Protein AF-A0A0C9RDK5-F1 (afdb_monomer_lite)

Sequence (241 aa):
MISIVKKKELNQGHKVSKNAASHIDHSNSDTFEIEDLKKLIQKTNEDLAEADRKRKEEFKEYEMQKKFEEEQKMKVLNEEGKKKYADELQKMKEKHKKHQPLHEPGSKQQLEEVWEKQDHMEDQDFNPKTFFYMHDLDQNGYWDQNEVKTLFMKELSKIHNGNPEDDPREREEEMERMREHVFSSADTNHDGIIDYDEFIAQTKREEFEKDPGWKTLDEQEIYSEQEYQAFEKQREQEIQK

Foldseek 3Di:
DDDDDDPPDPPPPPPPPPVVCPLQPPVCPPDCDPSSVVSVLVVVLVVVVVVLVVLLVVVLLVVLVVVLVVVVVCVPDDPVRNVVVVVVVVVLLVLLVPFDFFWQQLAPVLLVCCCCPVVVNVVDDDDLLVSQCVLPPVNPQKAALVSSLVSCPVRLCRRPVPPPSDDVSQSVNQSVVSSVSCCVQQVPVSSRIHGPVSSVVSCPDPVNNDTPTDDGPSNDDSDDPVVSVVSSVVVVVVVVD

Radius of gyration: 23.96 Å; chains: 1; bounding box: 60×73×67 Å

pLDDT: mean 86.24, std 16.37, range [30.72, 98.12]

Secondary structure (DSSP, 8-state):
-----------------TTTTTTS-TT-TT---HHHHHHHHHHHHHHHHHHHHHHHHHHHHHHHHHHHHHHHHHHHS-HHHHHHHHHHHHHHHHHHT-SPPPPPTT-HHHHHHIIIIIS--TTS---HHHHHHHH-SS-SSEE-HHHHHHHTHHHHHTT----TTS-HHHHHHHHHHHHHHHHHHH-SS-SSSEEHHHHHHHTTSHHHH----PPPGGGS--S-HHHHHHHHHHHHHHHT-

InterPro domains:
  IPR002048 EF-hand domain [PF13499] (130-201)
  IPR002048 EF-hand domain [PS50222] (174-209)
  IPR011992 EF-hand domain pair [SSF47473] (111-202)
  IPR018247 EF-Hand 1, calcium-binding site [PS00018] (187-199)
  IPR040250 Nucleobindin [PTHR19237] (8-239)
  IPR057576 NUCB1-like, N-terminal domain [PF25434] (4-44)

Organism: NCBI:txid64838

Structure (mmCIF, N/CA/C/O backbone):
data_AF-A0A0C9RDK5-F1
#
_entry.id   AF-A0A0C9RDK5-F1
#
loop_
_atom_site.group_PDB
_atom_site.id
_atom_site.type_symbol
_atom_site.label_atom_id
_atom_site.label_alt_id
_atom_site.label_comp_id
_atom_site.label_asym_id
_atom_site.label_entity_id
_atom_site.label_seq_id
_atom_site.pdbx_PDB_ins_code
_atom_site.Cartn_x
_atom_site.Cartn_y
_atom_site.Cartn_z
_atom_site.occupancy
_atom_site.B_iso_or_equiv
_atom_site.auth_seq_id
_atom_site.auth_comp_id
_atom_site.auth_asym_id
_atom_site.auth_atom_id
_atom_site.pdbx_PDB_model_num
ATOM 1 N N . MET A 1 1 ? 11.336 -58.110 13.533 1.00 33.47 1 MET A N 1
ATOM 2 C CA . MET A 1 1 ? 10.689 -58.590 12.296 1.00 33.47 1 MET A CA 1
ATOM 3 C C . MET A 1 1 ? 9.484 -57.704 12.011 1.00 33.47 1 MET A C 1
ATOM 5 O O . MET A 1 1 ? 8.577 -57.717 12.824 1.00 33.47 1 MET A O 1
ATOM 9 N N . ILE A 1 2 ? 9.544 -56.972 10.886 1.00 32.72 2 ILE A N 1
ATOM 10 C CA . ILE A 1 2 ? 8.431 -56.617 9.972 1.00 32.72 2 ILE A CA 1
ATOM 11 C C . ILE A 1 2 ? 7.377 -55.650 10.565 1.00 32.72 2 ILE A C 1
ATOM 13 O O . ILE A 1 2 ? 6.603 -56.021 11.434 1.00 32.72 2 ILE A O 1
ATOM 17 N N . SER A 1 3 ? 7.452 -54.346 10.252 1.00 33.50 3 SER A N 1
ATOM 18 C CA . SER A 1 3 ? 6.700 -53.646 9.174 1.00 33.50 3 SER A CA 1
ATOM 19 C C . SER A 1 3 ? 5.177 -53.793 9.337 1.00 33.50 3 SER A C 1
ATOM 21 O O . SER A 1 3 ? 4.663 -54.898 9.394 1.00 33.50 3 SER A O 1
ATOM 23 N N . ILE A 1 4 ? 4.388 -52.719 9.426 1.00 34.12 4 ILE A N 1
ATOM 24 C CA . ILE A 1 4 ? 3.875 -51.973 8.266 1.00 34.12 4 ILE A CA 1
ATOM 25 C C . ILE A 1 4 ? 3.389 -50.594 8.748 1.00 34.12 4 ILE A C 1
ATOM 27 O O . ILE A 1 4 ? 2.407 -50.481 9.479 1.00 34.12 4 ILE A O 1
ATOM 31 N N . VAL A 1 5 ? 4.057 -49.538 8.284 1.00 36.56 5 VAL A N 1
ATOM 32 C CA . VAL A 1 5 ? 3.503 -48.182 8.227 1.00 36.56 5 VAL A CA 1
ATOM 33 C C . VAL A 1 5 ? 2.622 -48.135 6.980 1.00 36.56 5 VAL A C 1
ATOM 35 O O . VAL A 1 5 ? 3.123 -48.217 5.858 1.00 36.56 5 VAL A O 1
ATOM 38 N N . LYS A 1 6 ? 1.301 -48.046 7.157 1.00 40.12 6 LYS A N 1
ATOM 39 C CA . LYS A 1 6 ? 0.380 -47.748 6.054 1.00 40.12 6 LYS A CA 1
ATOM 40 C C . LYS A 1 6 ? 0.539 -46.271 5.693 1.00 40.12 6 LYS A C 1
ATOM 42 O O . LYS A 1 6 ? 0.040 -45.401 6.401 1.00 40.12 6 LYS A O 1
ATOM 47 N N . LYS A 1 7 ? 1.229 -46.016 4.578 1.00 36.28 7 LYS A N 1
ATOM 48 C CA . LYS A 1 7 ? 1.125 -44.774 3.805 1.00 36.28 7 LYS A CA 1
ATOM 49 C C . LYS A 1 7 ? -0.359 -44.505 3.546 1.00 36.28 7 LYS A C 1
ATOM 51 O O . LYS A 1 7 ? -1.015 -45.287 2.863 1.00 36.28 7 LYS A O 1
ATOM 56 N N . LYS A 1 8 ? -0.893 -43.434 4.128 1.00 35.31 8 LYS A N 1
ATOM 57 C CA . LYS A 1 8 ? -2.173 -42.864 3.718 1.00 35.31 8 LYS A CA 1
ATOM 58 C C . LYS A 1 8 ? -1.819 -41.828 2.660 1.00 35.31 8 LYS A C 1
ATOM 60 O O . LYS A 1 8 ? -1.334 -40.750 2.983 1.00 35.31 8 LYS A O 1
ATOM 65 N N . GLU A 1 9 ? -1.913 -42.253 1.407 1.00 35.75 9 GLU A N 1
ATOM 66 C CA . GLU A 1 9 ? -1.666 -41.416 0.243 1.00 35.75 9 GLU A CA 1
ATOM 67 C C . GLU A 1 9 ? -2.575 -40.186 0.282 1.00 35.75 9 GLU A C 1
ATOM 69 O O . GLU A 1 9 ? -3.780 -40.280 0.535 1.00 35.75 9 GLU A O 1
ATOM 74 N N . LEU A 1 10 ? -1.948 -39.033 0.050 1.00 35.50 10 LEU A N 1
ATOM 75 C CA . LEU A 1 10 ? -2.582 -37.796 -0.367 1.00 35.50 10 LEU A CA 1
ATOM 76 C C . LEU A 1 10 ? -3.385 -38.081 -1.635 1.00 35.50 10 LEU A C 1
ATOM 78 O O . LEU A 1 10 ? -2.838 -38.152 -2.728 1.00 35.50 10 LEU A O 1
ATOM 82 N N . ASN A 1 11 ? -4.686 -38.264 -1.471 1.00 34.38 11 ASN A N 1
ATOM 83 C CA . ASN A 1 11 ? -5.632 -38.246 -2.574 1.00 34.38 11 ASN A CA 1
ATOM 84 C C . ASN A 1 11 ? -6.787 -37.317 -2.189 1.00 34.38 11 ASN A C 1
ATOM 86 O O . ASN A 1 11 ? -7.943 -37.715 -2.065 1.00 34.38 11 ASN A O 1
ATOM 90 N N . GLN A 1 12 ? -6.442 -36.057 -1.917 1.00 37.19 12 GLN A N 1
ATOM 91 C CA . GLN A 1 12 ? -7.383 -34.967 -2.115 1.00 37.19 12 GLN A CA 1
ATOM 92 C C . GLN A 1 12 ? -7.291 -34.623 -3.595 1.00 37.19 12 GLN A C 1
ATOM 94 O O . GLN A 1 12 ? -6.396 -33.901 -4.024 1.00 37.19 12 GLN A O 1
ATOM 99 N N . GLY A 1 13 ? -8.178 -35.223 -4.390 1.00 30.72 13 GLY A N 1
ATOM 100 C CA . GLY A 1 13 ? -8.391 -34.772 -5.753 1.00 30.72 13 GLY A CA 1
ATOM 101 C C . GLY A 1 13 ? -8.697 -33.283 -5.700 1.00 30.72 13 GLY A C 1
ATOM 102 O O . GLY A 1 13 ? -9.685 -32.881 -5.081 1.00 30.72 13 GLY A O 1
ATOM 103 N N . HIS A 1 14 ? -7.826 -32.479 -6.307 1.00 40.62 14 HIS A N 1
ATOM 104 C CA . HIS A 1 14 ? -8.118 -31.094 -6.619 1.00 40.62 14 HIS A CA 1
ATOM 105 C C . HIS A 1 14 ? -9.456 -31.092 -7.356 1.00 40.62 14 HIS A C 1
ATOM 107 O O . HIS A 1 14 ? -9.553 -31.535 -8.501 1.00 40.62 14 HIS A O 1
ATOM 113 N N . LYS A 1 15 ? -10.521 -30.643 -6.685 1.00 36.62 15 LYS A N 1
ATOM 114 C CA . LYS A 1 15 ? -11.704 -30.174 -7.393 1.00 36.62 15 LYS A CA 1
ATOM 115 C C . LYS A 1 15 ? -11.223 -28.960 -8.167 1.00 36.62 15 LYS A C 1
ATOM 117 O O . LYS A 1 15 ? -11.177 -27.866 -7.617 1.00 36.62 15 LYS A O 1
ATOM 122 N N . VAL A 1 16 ? -10.821 -29.186 -9.414 1.00 40.53 16 VAL A N 1
ATOM 123 C CA . VAL A 1 16 ? -10.682 -28.132 -10.410 1.00 40.53 16 VAL A CA 1
ATOM 124 C C . VAL A 1 16 ? -12.002 -27.373 -10.350 1.00 40.53 16 VAL A C 1
ATOM 126 O O . VAL A 1 16 ? -13.067 -27.935 -10.627 1.00 40.53 16 VAL A O 1
ATOM 129 N N . SER A 1 17 ? -11.948 -26.151 -9.818 1.00 41.66 17 SER A N 1
ATOM 130 C CA . SER A 1 17 ? -13.101 -25.262 -9.772 1.00 41.66 17 SER A CA 1
ATOM 131 C C . SER A 1 17 ? -13.687 -25.220 -11.178 1.00 41.66 17 SER A C 1
ATOM 133 O O . SER A 1 17 ? -12.938 -25.123 -12.147 1.00 41.66 17 SER A O 1
ATOM 135 N N . LYS A 1 18 ? -15.014 -25.298 -11.322 1.00 45.09 18 LYS A N 1
ATOM 136 C CA . LYS A 1 18 ? -15.670 -25.219 -12.640 1.00 45.09 18 LYS A CA 1
ATOM 137 C C . LYS A 1 18 ? -15.330 -23.921 -13.401 1.00 45.09 18 LYS A C 1
ATOM 139 O O . LYS A 1 18 ? -15.589 -23.856 -14.594 1.00 45.09 18 LYS A O 1
ATOM 144 N N . ASN A 1 19 ? -14.715 -22.941 -12.731 1.00 52.78 19 ASN A N 1
ATOM 145 C CA . ASN A 1 19 ? -14.205 -21.698 -13.310 1.00 52.78 19 ASN A CA 1
ATOM 146 C C . ASN A 1 19 ? -12.779 -21.789 -13.877 1.00 52.78 19 ASN A C 1
ATOM 148 O O . ASN A 1 19 ? -12.389 -20.920 -14.642 1.00 52.78 19 ASN A O 1
ATOM 152 N N . ALA A 1 20 ? -11.998 -22.825 -13.562 1.00 50.03 20 ALA A N 1
ATOM 153 C CA . ALA A 1 20 ? -10.619 -22.942 -14.046 1.00 50.03 20 ALA A CA 1
ATOM 154 C C . ALA A 1 20 ? -10.520 -23.240 -15.555 1.00 50.03 20 ALA A C 1
ATOM 156 O O . ALA A 1 20 ? -9.429 -23.257 -16.098 1.00 50.03 20 ALA A O 1
ATOM 157 N N . ALA A 1 21 ? -11.641 -23.495 -16.233 1.00 57.34 21 ALA A N 1
ATOM 158 C CA . ALA A 1 21 ? -11.681 -23.831 -17.654 1.00 57.34 21 ALA A CA 1
ATOM 159 C C . ALA A 1 21 ? -12.148 -22.666 -18.548 1.00 57.34 21 ALA A C 1
ATOM 161 O O . ALA A 1 21 ? -12.148 -22.810 -19.764 1.00 57.34 21 ALA A O 1
ATOM 162 N N . SER A 1 22 ? -12.548 -21.516 -17.984 1.00 62.75 22 SER A N 1
ATOM 163 C CA . SER A 1 22 ? -13.151 -20.422 -18.767 1.00 62.75 22 SER A CA 1
ATOM 164 C C . SER A 1 22 ? -12.167 -19.664 -19.663 1.00 62.75 22 SER A C 1
ATOM 166 O O . SER A 1 22 ? -12.600 -18.931 -20.548 1.00 62.75 22 SER A O 1
ATOM 168 N N . HIS A 1 23 ? -10.862 -19.813 -19.430 1.00 66.81 23 HIS A N 1
ATOM 169 C CA . HIS A 1 23 ? -9.804 -19.155 -20.199 1.00 66.81 23 HIS A CA 1
ATOM 170 C C . HIS A 1 23 ? -9.215 -20.036 -21.313 1.00 66.81 23 HIS A C 1
ATOM 172 O O . HIS A 1 23 ? -8.293 -19.597 -21.987 1.00 66.81 23 HIS A O 1
ATOM 178 N N . ILE A 1 24 ? -9.740 -21.250 -21.516 1.00 67.56 24 ILE A N 1
ATOM 179 C CA . ILE A 1 24 ? -9.250 -22.212 -22.513 1.00 67.56 24 ILE A CA 1
ATOM 180 C C . ILE A 1 24 ? -10.268 -22.321 -23.652 1.00 67.56 24 ILE A C 1
ATOM 182 O O . ILE A 1 24 ? -11.463 -22.510 -23.410 1.00 67.56 24 ILE A O 1
ATOM 186 N N . ASP A 1 25 ? -9.821 -22.224 -24.901 1.00 64.75 25 ASP A N 1
ATOM 187 C CA . ASP A 1 25 ? -10.651 -22.463 -26.075 1.00 64.75 25 ASP A CA 1
ATOM 188 C C . ASP A 1 25 ? -11.024 -23.947 -26.204 1.00 64.75 25 ASP A C 1
ATOM 190 O O . ASP A 1 25 ? -10.252 -24.805 -26.623 1.00 64.75 25 ASP A O 1
ATOM 194 N N . HIS A 1 26 ? -12.274 -24.264 -25.877 1.00 65.00 26 HIS A N 1
ATOM 195 C CA . HIS A 1 26 ? -12.805 -25.622 -25.988 1.00 65.00 26 HIS A CA 1
ATOM 196 C C . HIS A 1 26 ? -13.005 -26.107 -27.433 1.00 65.00 26 HIS A C 1
ATOM 198 O O . HIS A 1 26 ? -13.359 -27.271 -27.629 1.00 65.00 26 HIS A O 1
ATOM 204 N N . SER A 1 27 ? -12.816 -25.245 -28.438 1.00 65.00 27 SER A N 1
ATOM 205 C CA . SER A 1 27 ? -12.849 -25.631 -29.852 1.00 65.00 27 SER A CA 1
ATOM 206 C C . SER A 1 27 ? -11.510 -26.177 -30.368 1.00 65.00 27 SER A C 1
ATOM 208 O O . SER A 1 27 ? -11.506 -26.872 -31.385 1.00 65.00 27 SER A O 1
ATOM 210 N N . ASN A 1 28 ? -10.410 -25.959 -29.633 1.00 62.94 28 ASN A N 1
ATOM 211 C CA . ASN A 1 28 ? -9.091 -26.541 -29.884 1.00 62.94 28 ASN A CA 1
ATOM 212 C C . ASN A 1 28 ? -8.484 -27.066 -28.568 1.00 62.94 28 ASN A C 1
ATOM 214 O O . ASN A 1 28 ? -7.682 -26.405 -27.921 1.00 62.94 28 ASN A O 1
ATOM 218 N N . SER A 1 29 ? -8.888 -28.270 -28.150 1.00 63.12 29 SER A N 1
ATOM 219 C CA . SER A 1 29 ? -8.487 -28.855 -26.860 1.00 63.12 29 SER A CA 1
ATOM 220 C C . SER A 1 29 ? -7.023 -29.294 -26.765 1.00 63.12 29 SER A C 1
ATOM 222 O O . SER A 1 29 ? -6.588 -29.690 -25.683 1.00 63.12 29 SER A O 1
ATOM 224 N N . ASP A 1 30 ? -6.294 -29.291 -27.881 1.00 71.19 30 ASP A N 1
ATOM 225 C CA . ASP A 1 30 ? -5.016 -29.995 -28.002 1.00 71.19 30 ASP A CA 1
ATOM 226 C C . ASP A 1 30 ? -3.802 -29.050 -27.936 1.00 71.19 30 ASP A C 1
ATOM 228 O O . ASP A 1 30 ? -2.675 -29.524 -27.764 1.00 71.19 30 ASP A O 1
ATOM 232 N N . THR A 1 31 ? -4.003 -27.728 -28.021 1.00 78.19 31 THR A N 1
ATOM 233 C CA . THR A 1 31 ? -2.941 -26.714 -27.896 1.00 78.19 31 THR A CA 1
ATOM 234 C C . THR A 1 31 ? -3.410 -25.494 -27.098 1.00 78.19 31 THR A C 1
ATOM 236 O O . THR A 1 31 ? -4.577 -25.125 -27.142 1.00 78.19 31 THR A O 1
ATOM 239 N N . PHE A 1 32 ? -2.495 -24.886 -26.334 1.00 80.88 32 PHE A N 1
ATOM 240 C CA . PHE A 1 32 ? -2.729 -23.624 -25.625 1.00 80.88 32 PHE A CA 1
ATOM 241 C C . PHE A 1 32 ? -2.233 -22.472 -26.498 1.00 80.88 32 PHE A C 1
ATOM 243 O O . PHE A 1 32 ? -1.031 -22.381 -26.766 1.00 80.88 32 PHE A O 1
ATOM 250 N N . GLU A 1 33 ? -3.152 -21.627 -26.960 1.00 84.25 33 GLU A N 1
ATOM 251 C CA . GLU A 1 33 ? -2.863 -20.570 -27.929 1.00 84.25 33 GLU A CA 1
ATOM 252 C C . GLU A 1 33 ? -2.678 -19.198 -27.264 1.00 84.25 33 GLU A C 1
ATOM 254 O O . GLU A 1 33 ? -2.971 -18.983 -26.085 1.00 84.25 33 GLU A O 1
ATOM 259 N N . ILE A 1 34 ? -2.205 -18.220 -28.039 1.00 85.31 34 ILE A N 1
ATOM 260 C CA . ILE A 1 34 ? -1.998 -16.840 -27.566 1.00 85.31 34 ILE A CA 1
ATOM 261 C C . ILE A 1 34 ? -3.310 -16.233 -27.043 1.00 85.31 34 ILE A C 1
ATOM 263 O O . ILE A 1 34 ? -3.316 -15.475 -26.071 1.00 85.31 34 ILE A O 1
ATOM 267 N N . GLU A 1 35 ? -4.438 -16.559 -27.668 1.00 83.31 35 GLU A N 1
ATOM 268 C CA . GLU A 1 35 ? -5.765 -16.134 -27.231 1.00 83.31 35 GLU A CA 1
ATOM 269 C C . GLU A 1 35 ? -6.150 -16.715 -25.863 1.00 83.31 35 GLU A C 1
ATOM 271 O O . GLU A 1 35 ? -6.810 -16.022 -25.086 1.00 83.31 35 GLU A O 1
ATOM 276 N N . ASP A 1 36 ? -5.720 -17.937 -25.542 1.00 82.19 36 ASP A N 1
ATOM 277 C CA . ASP A 1 36 ? -5.948 -18.551 -24.228 1.00 82.19 36 ASP A CA 1
ATOM 278 C C . ASP A 1 36 ? -5.093 -17.878 -23.157 1.00 82.19 36 ASP A C 1
ATOM 280 O O . ASP A 1 36 ? -5.584 -17.578 -22.069 1.00 82.19 36 ASP A O 1
ATOM 284 N N . LEU A 1 37 ? -3.844 -17.535 -23.492 1.00 83.94 37 LEU A N 1
ATOM 285 C CA . LEU A 1 37 ? -2.976 -16.751 -22.614 1.00 83.94 37 LEU A CA 1
ATOM 286 C C . LEU A 1 37 ? -3.591 -15.388 -22.283 1.00 83.94 37 LEU A C 1
ATOM 288 O O . LEU A 1 37 ? -3.656 -15.009 -21.117 1.00 83.94 37 LEU A O 1
ATOM 292 N N . LYS A 1 38 ? -4.107 -14.669 -23.286 1.00 84.44 38 LYS A N 1
ATOM 293 C CA . LYS A 1 38 ? -4.777 -13.375 -23.069 1.00 84.44 38 LYS A CA 1
ATOM 294 C C . LYS A 1 38 ? -5.992 -13.505 -22.155 1.00 84.44 38 LYS A C 1
ATOM 296 O O . LYS A 1 38 ? -6.161 -12.694 -21.248 1.00 84.44 38 LYS A O 1
ATOM 301 N N . LYS A 1 39 ? -6.829 -14.527 -22.367 1.00 86.50 39 LYS A N 1
ATOM 302 C CA . LYS A 1 39 ? -7.984 -14.793 -21.496 1.00 86.50 39 LYS A CA 1
ATOM 303 C C . LYS A 1 39 ? -7.550 -15.164 -20.080 1.00 86.50 39 LYS A C 1
ATOM 305 O O . LYS A 1 39 ? -8.223 -14.773 -19.132 1.00 86.50 39 LYS A O 1
ATOM 310 N N . LEU A 1 40 ? -6.459 -15.914 -19.931 1.00 87.50 40 LEU A N 1
ATOM 311 C CA . LEU A 1 40 ? -5.919 -16.300 -18.631 1.00 87.50 40 LEU A CA 1
ATOM 312 C C . LEU A 1 40 ? -5.415 -15.081 -17.859 1.00 87.50 40 LEU A C 1
ATOM 314 O O . LEU A 1 40 ? -5.775 -14.938 -16.694 1.00 87.50 40 LEU A O 1
ATOM 318 N N . ILE A 1 41 ? -4.659 -14.189 -18.503 1.00 85.50 41 ILE A N 1
ATOM 319 C CA . ILE A 1 41 ? -4.190 -12.935 -17.893 1.00 85.50 41 ILE A CA 1
ATOM 3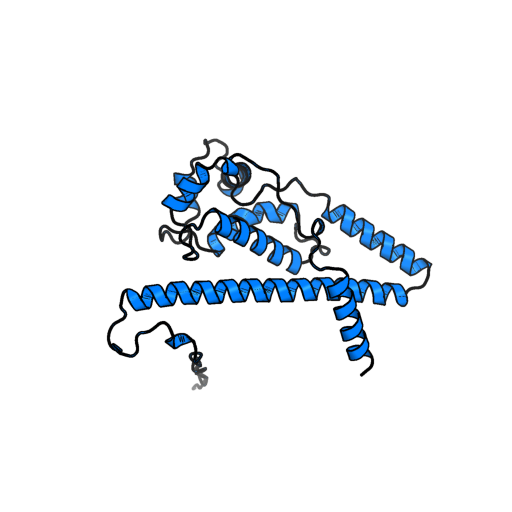20 C C . ILE A 1 41 ? -5.394 -12.091 -17.468 1.00 85.50 41 ILE A C 1
ATOM 322 O O . ILE A 1 41 ? -5.526 -11.757 -16.294 1.00 85.50 41 ILE A O 1
ATOM 326 N N . GLN A 1 42 ? -6.343 -11.852 -18.383 1.00 86.50 42 GLN A N 1
ATOM 327 C CA . GLN A 1 42 ? -7.548 -11.081 -18.068 1.00 86.50 42 GLN A CA 1
ATOM 328 C C . GLN A 1 42 ? -8.309 -11.683 -16.880 1.00 86.50 42 GLN A C 1
ATOM 330 O O . GLN A 1 42 ? -8.693 -10.968 -15.957 1.00 86.50 42 GLN A O 1
ATOM 335 N N . LYS A 1 43 ? -8.511 -13.005 -16.883 1.00 88.88 43 LYS A N 1
ATOM 336 C CA . LYS A 1 43 ? -9.235 -13.683 -15.810 1.00 88.88 43 LYS A CA 1
ATOM 337 C C . LYS A 1 43 ? -8.490 -13.611 -14.477 1.00 88.88 43 LYS A C 1
ATOM 339 O O . LYS A 1 43 ? -9.121 -13.409 -13.446 1.00 88.88 43 LYS A O 1
ATOM 344 N N . THR A 1 44 ? -7.169 -13.750 -14.505 1.00 87.75 44 THR A N 1
ATOM 345 C CA . THR A 1 44 ? -6.322 -13.627 -13.313 1.00 87.75 44 THR A CA 1
ATOM 346 C C . THR A 1 44 ? -6.458 -12.235 -12.704 1.00 87.75 44 THR A C 1
ATOM 348 O O . THR A 1 44 ? -6.647 -12.119 -11.497 1.00 87.75 44 THR A O 1
ATOM 351 N N . ASN A 1 45 ? -6.486 -11.188 -13.529 1.00 86.38 45 ASN A N 1
ATOM 352 C CA . ASN A 1 45 ? -6.619 -9.809 -13.053 1.00 86.38 45 ASN A CA 1
ATOM 353 C C . ASN A 1 45 ? -8.014 -9.516 -12.499 1.00 86.38 45 ASN A C 1
ATOM 355 O O . ASN A 1 45 ? -8.144 -8.853 -11.472 1.00 86.38 45 ASN A O 1
ATOM 359 N N . GLU A 1 46 ? -9.061 -10.065 -13.118 1.00 89.25 46 GLU A N 1
ATOM 360 C CA . GLU A 1 46 ? -10.416 -10.024 -12.561 1.00 89.25 46 GLU A CA 1
ATOM 361 C C . GLU A 1 46 ? -10.493 -10.724 -11.194 1.00 89.25 46 GLU A C 1
ATOM 363 O O . GLU A 1 46 ? -11.099 -10.187 -10.266 1.00 89.25 46 GLU A O 1
ATOM 368 N N . ASP A 1 47 ? -9.863 -11.894 -11.054 1.00 91.38 47 ASP A N 1
ATOM 369 C CA . ASP A 1 47 ? -9.845 -12.653 -9.800 1.00 91.38 47 ASP A CA 1
ATOM 370 C C . ASP A 1 47 ? -9.047 -11.920 -8.704 1.00 91.38 47 ASP A C 1
ATOM 372 O O . ASP A 1 47 ? -9.479 -11.888 -7.550 1.00 91.38 47 ASP A O 1
ATOM 376 N N . LEU A 1 48 ? -7.927 -11.278 -9.054 1.00 90.94 48 LEU A N 1
ATOM 377 C CA . LEU A 1 48 ? -7.144 -10.438 -8.140 1.00 90.94 48 LEU A CA 1
ATOM 378 C C . LEU A 1 48 ? -7.935 -9.205 -7.689 1.00 90.94 48 LEU A C 1
ATOM 380 O O . LEU A 1 48 ? -8.010 -8.929 -6.493 1.00 90.94 48 LEU A O 1
ATOM 384 N N . ALA A 1 49 ? -8.593 -8.508 -8.616 1.00 91.19 49 ALA A N 1
ATOM 385 C CA . ALA A 1 49 ? -9.429 -7.355 -8.290 1.00 91.19 49 ALA A CA 1
ATOM 386 C C . ALA A 1 49 ? -10.630 -7.740 -7.407 1.00 91.19 49 ALA A C 1
ATOM 388 O O . ALA A 1 49 ? -11.021 -6.993 -6.506 1.00 91.19 49 ALA A O 1
ATOM 389 N N . GLU A 1 50 ? -11.224 -8.915 -7.633 1.00 95.12 50 GLU A N 1
ATOM 390 C CA . GLU A 1 50 ? -12.267 -9.457 -6.763 1.00 95.12 50 GLU A CA 1
ATOM 391 C C . GLU A 1 50 ? -11.729 -9.811 -5.369 1.00 95.12 50 GLU A C 1
ATOM 393 O O . GLU A 1 50 ? -12.392 -9.511 -4.371 1.00 95.12 50 GLU A O 1
ATOM 398 N N . ALA A 1 51 ? -10.530 -10.392 -5.283 1.00 94.56 51 ALA A N 1
ATOM 399 C CA . ALA A 1 51 ? -9.869 -10.667 -4.010 1.00 94.56 51 ALA A CA 1
ATOM 400 C C . ALA A 1 51 ? -9.583 -9.374 -3.229 1.00 94.56 51 ALA A C 1
ATOM 402 O O . ALA A 1 51 ? -9.903 -9.306 -2.042 1.00 94.56 51 ALA A O 1
ATOM 403 N N . ASP A 1 52 ? -9.082 -8.331 -3.897 1.00 95.69 52 ASP A N 1
ATOM 404 C CA . ASP A 1 52 ? -8.851 -7.012 -3.298 1.00 95.69 52 ASP A CA 1
ATOM 405 C C . ASP A 1 52 ? -10.150 -6.373 -2.803 1.00 95.69 52 ASP A C 1
ATOM 407 O O . ASP A 1 52 ? -10.212 -5.865 -1.681 1.00 95.69 52 ASP A O 1
ATOM 411 N N . ARG A 1 53 ? -11.228 -6.448 -3.594 1.00 96.62 53 ARG A N 1
ATOM 412 C CA . ARG A 1 53 ? -12.548 -5.954 -3.175 1.00 96.62 53 ARG A CA 1
ATOM 413 C C . ARG A 1 53 ? -13.038 -6.679 -1.922 1.00 96.62 53 ARG A C 1
ATOM 415 O O . ARG A 1 53 ? -13.458 -6.027 -0.970 1.00 96.62 53 ARG A O 1
ATOM 422 N N . LYS A 1 54 ? -12.962 -8.011 -1.913 1.00 97.31 54 LYS A N 1
ATOM 423 C CA . LYS A 1 54 ? -13.407 -8.836 -0.783 1.00 97.31 54 LYS A CA 1
ATOM 424 C C . LYS A 1 54 ? -12.586 -8.558 0.473 1.00 97.31 54 LYS A C 1
ATOM 426 O O . LYS A 1 54 ? -13.160 -8.395 1.543 1.00 97.31 54 LYS A O 1
ATOM 431 N N . ARG A 1 55 ? -11.264 -8.446 0.340 1.00 97.00 55 ARG A N 1
ATOM 432 C CA . ARG A 1 55 ? -10.361 -8.082 1.438 1.00 97.00 55 ARG A CA 1
ATOM 433 C C . ARG A 1 55 ? -10.743 -6.735 2.053 1.00 97.00 55 ARG A C 1
ATOM 435 O O . ARG A 1 55 ? -10.894 -6.656 3.267 1.00 97.00 55 ARG A O 1
ATOM 442 N N . LYS A 1 56 ? -10.974 -5.701 1.234 1.00 96.12 56 LYS A N 1
ATOM 443 C CA . LYS A 1 56 ? -11.400 -4.373 1.717 1.00 96.12 56 LYS A CA 1
ATOM 444 C C . LYS A 1 56 ? -12.747 -4.410 2.432 1.00 96.12 56 LYS A C 1
ATOM 446 O O . LYS A 1 56 ? -12.924 -3.737 3.443 1.00 96.12 56 LYS A O 1
ATOM 451 N N . GLU A 1 57 ? -13.704 -5.181 1.917 1.00 96.81 57 GLU A N 1
ATOM 452 C CA . GLU A 1 57 ? -15.002 -5.382 2.571 1.00 96.81 57 GLU A CA 1
ATOM 453 C C . GLU A 1 57 ? -14.838 -6.066 3.936 1.00 96.81 57 GLU A C 1
ATOM 455 O O . GLU A 1 57 ? -15.365 -5.571 4.931 1.00 96.81 57 GLU A O 1
ATOM 460 N N . GLU A 1 58 ? -14.044 -7.137 4.006 1.00 97.00 58 GLU A N 1
ATOM 461 C CA . GLU A 1 58 ? -13.742 -7.853 5.251 1.00 97.00 58 GLU A CA 1
ATOM 462 C C . GLU A 1 58 ? -13.010 -6.963 6.268 1.00 97.00 58 GLU A C 1
ATOM 464 O O . GLU A 1 58 ? -13.327 -6.994 7.459 1.00 97.00 58 GLU A O 1
ATOM 469 N N . PHE A 1 59 ? -12.061 -6.140 5.816 1.00 96.56 59 PHE A N 1
ATOM 470 C CA . PHE A 1 59 ? -11.352 -5.194 6.675 1.00 96.56 59 PHE A CA 1
ATOM 471 C C . PHE A 1 59 ? -12.275 -4.077 7.184 1.00 96.56 59 PHE A C 1
ATOM 473 O O . PHE A 1 59 ? -12.246 -3.723 8.363 1.00 96.56 59 PHE A O 1
ATOM 480 N N . LYS A 1 60 ? -13.169 -3.568 6.333 1.00 96.56 60 LYS A N 1
ATOM 481 C CA . LYS A 1 60 ? -14.181 -2.586 6.737 1.00 96.56 60 LYS A CA 1
ATOM 482 C C . LYS A 1 60 ? -15.128 -3.150 7.798 1.00 96.56 60 LYS A C 1
ATOM 484 O O . LYS A 1 60 ? -15.410 -2.479 8.790 1.00 96.56 60 LYS A O 1
ATOM 489 N N . GLU A 1 61 ? -15.613 -4.378 7.616 1.00 96.06 61 GLU A N 1
ATOM 490 C CA . GLU A 1 61 ? -16.434 -5.064 8.622 1.00 96.06 61 GLU A CA 1
ATOM 491 C C . GLU A 1 61 ? -15.671 -5.296 9.929 1.00 96.06 61 GLU A C 1
ATOM 493 O O . GLU A 1 61 ? -16.236 -5.112 11.008 1.00 96.06 61 GLU A O 1
ATOM 498 N N . TYR A 1 62 ? -14.388 -5.650 9.844 1.00 95.88 62 TYR A N 1
ATOM 499 C CA . TYR A 1 62 ? -13.512 -5.806 11.003 1.00 95.88 62 TYR A CA 1
ATOM 500 C C . TYR A 1 62 ? -13.409 -4.512 11.826 1.00 95.88 62 TYR A C 1
ATOM 502 O O . TYR A 1 62 ? -13.628 -4.533 13.039 1.00 95.88 62 TYR A O 1
ATOM 510 N N . GLU A 1 63 ? -13.172 -3.378 11.172 1.00 95.06 63 GLU A N 1
ATOM 511 C CA . GLU A 1 63 ? -13.058 -2.078 11.841 1.00 95.06 63 GLU A CA 1
ATOM 512 C C . GLU A 1 63 ? -14.396 -1.600 12.436 1.00 95.06 63 GLU A C 1
ATOM 514 O O . GLU A 1 63 ? -14.434 -1.046 13.541 1.00 95.06 63 GLU A O 1
ATOM 519 N N . MET A 1 64 ? -1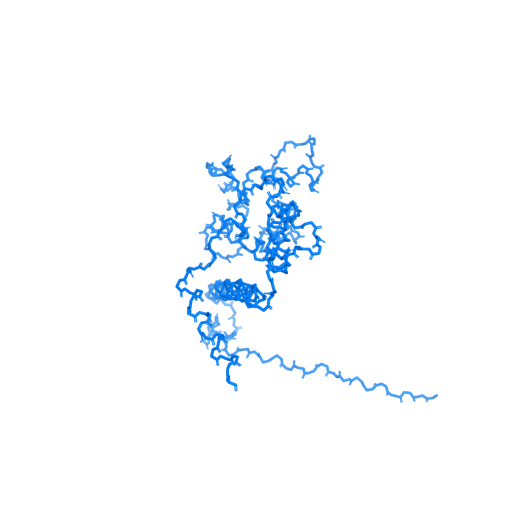5.522 -1.879 11.768 1.00 96.31 64 MET A N 1
ATOM 520 C CA . MET A 1 64 ? -16.853 -1.646 12.346 1.00 96.31 64 MET A CA 1
ATOM 521 C C . MET A 1 64 ? -17.111 -2.544 13.566 1.00 96.31 64 MET A C 1
ATOM 523 O O . MET A 1 64 ? -17.646 -2.076 14.574 1.00 96.31 64 MET A O 1
ATOM 527 N N . GLN A 1 65 ? -16.702 -3.815 13.524 1.00 95.50 65 GLN A N 1
ATOM 528 C CA . GLN A 1 65 ? -16.833 -4.742 14.653 1.00 95.50 65 GLN A CA 1
ATOM 529 C C . GLN A 1 65 ? -16.005 -4.282 15.859 1.00 95.50 65 GLN A C 1
ATOM 531 O O . GLN A 1 65 ? -16.508 -4.299 16.984 1.00 95.50 65 GLN A O 1
ATOM 536 N N . LYS A 1 66 ? -14.775 -3.816 15.630 1.00 93.81 66 LYS A N 1
ATOM 537 C CA . LYS A 1 66 ? -13.889 -3.261 16.663 1.00 93.81 66 LYS A CA 1
ATOM 538 C C . LYS A 1 66 ? -14.515 -2.046 17.353 1.00 93.81 66 LYS A C 1
ATOM 540 O O . LYS A 1 66 ? -14.564 -2.004 18.584 1.00 93.81 66 LYS A O 1
ATOM 545 N N . LYS A 1 67 ? -15.086 -1.109 16.583 1.00 93.50 67 LYS A N 1
ATOM 546 C CA . LYS A 1 67 ? -15.829 0.043 17.130 1.00 93.50 67 LYS A CA 1
ATOM 547 C C . LYS A 1 67 ? -17.061 -0.393 17.931 1.00 93.50 67 LYS A C 1
ATOM 549 O O . LYS A 1 67 ? -17.276 0.098 19.038 1.00 93.50 67 LYS A O 1
ATOM 554 N N . PHE A 1 68 ? -17.829 -1.357 17.425 1.00 95.38 68 PHE A N 1
ATOM 555 C CA . PHE A 1 68 ? -18.994 -1.884 18.136 1.00 95.38 68 PHE A CA 1
ATOM 556 C C . PHE A 1 68 ? -18.613 -2.491 19.494 1.00 95.38 68 PHE A C 1
ATOM 558 O O . PHE A 1 68 ? -19.254 -2.212 20.507 1.00 95.38 68 PHE A O 1
ATOM 565 N N . GLU A 1 69 ? -17.548 -3.290 19.552 1.00 93.75 69 GLU A N 1
ATOM 566 C CA . GLU A 1 69 ? -17.057 -3.881 20.803 1.00 93.75 69 GLU A CA 1
ATOM 567 C C . GLU A 1 69 ? -16.565 -2.828 21.800 1.00 93.75 69 GLU A C 1
ATOM 569 O O . GLU A 1 69 ? -16.853 -2.937 22.999 1.00 93.75 69 GLU A O 1
ATOM 574 N N . GLU A 1 70 ? -15.881 -1.789 21.315 1.00 91.88 70 GLU A N 1
ATOM 575 C CA . GLU A 1 70 ? -15.471 -0.634 22.118 1.00 91.88 70 GLU A CA 1
ATOM 576 C C . GLU A 1 70 ? -16.691 0.040 22.774 1.00 91.88 70 GLU A C 1
ATOM 578 O O . GLU A 1 70 ? -16.713 0.256 23.993 1.00 91.88 70 GLU A O 1
ATOM 583 N N . GLU A 1 71 ? -17.749 0.294 22.000 1.00 92.56 71 GLU A N 1
ATOM 584 C CA . GLU A 1 71 ? -18.987 0.910 22.486 1.00 92.56 71 GLU A CA 1
ATOM 585 C C . GLU A 1 71 ? -19.737 0.018 23.486 1.00 92.56 71 GLU A C 1
ATOM 587 O O . GLU A 1 71 ? -20.194 0.499 24.530 1.00 92.56 71 GLU A O 1
ATOM 592 N N . GLN A 1 72 ? -19.836 -1.291 23.230 1.00 92.06 72 GLN A N 1
ATOM 593 C CA . GLN A 1 72 ? -20.464 -2.229 24.169 1.00 92.06 72 GLN A CA 1
ATOM 594 C C . GLN A 1 72 ? -19.684 -2.317 25.484 1.00 92.06 72 GLN A C 1
ATOM 596 O O . GLN A 1 72 ? -20.276 -2.288 26.568 1.00 92.06 72 GLN A O 1
ATOM 601 N N . LYS A 1 73 ? -18.349 -2.346 25.420 1.00 90.88 73 LYS A N 1
ATOM 602 C CA . LYS A 1 73 ? -17.497 -2.327 26.614 1.00 90.88 73 LYS A CA 1
ATOM 603 C C . LYS A 1 73 ? -17.716 -1.048 27.422 1.00 90.88 73 LYS A C 1
ATOM 605 O O . LYS A 1 73 ? -17.871 -1.113 28.643 1.00 90.88 73 LYS A O 1
ATOM 610 N N . MET A 1 74 ? -17.821 0.099 26.756 1.00 89.62 74 MET A N 1
ATOM 611 C CA . MET A 1 74 ? -18.112 1.382 27.401 1.00 89.62 74 MET A CA 1
ATOM 612 C C . MET A 1 74 ? -19.494 1.434 28.062 1.00 89.62 74 MET A C 1
ATOM 614 O O . MET A 1 74 ? -19.633 2.058 29.116 1.00 89.62 74 MET A O 1
ATOM 618 N N . LYS A 1 75 ? -20.505 0.755 27.502 1.00 89.75 75 LYS A N 1
ATOM 619 C CA . LYS A 1 75 ? -21.854 0.652 28.095 1.00 89.75 75 LYS A CA 1
ATOM 620 C C . LYS A 1 75 ? -21.859 -0.147 29.411 1.00 89.75 75 LYS A C 1
ATOM 622 O O . LYS A 1 75 ? -22.629 0.184 30.310 1.00 89.75 75 LYS A O 1
ATOM 627 N N . VAL A 1 76 ? -21.003 -1.166 29.542 1.00 90.62 76 VAL A N 1
ATOM 628 C CA . VAL A 1 76 ? -20.955 -2.065 30.717 1.00 90.62 76 VAL A CA 1
ATOM 629 C C . VAL A 1 76 ? -20.090 -1.514 31.862 1.00 90.62 76 VAL A C 1
ATOM 631 O O . VAL A 1 76 ? -20.322 -1.841 33.028 1.00 90.62 76 VAL A O 1
ATOM 634 N N . LEU A 1 77 ? -19.092 -0.679 31.563 1.00 92.38 77 LEU A N 1
ATOM 635 C CA . LEU A 1 77 ? -18.178 -0.124 32.566 1.00 92.38 77 LEU A CA 1
ATOM 636 C C . LEU A 1 77 ? -18.850 0.926 33.474 1.00 92.38 77 LEU A C 1
ATOM 638 O O . LEU A 1 77 ? -19.742 1.667 33.067 1.00 92.38 77 LEU A O 1
ATOM 642 N N . ASN A 1 78 ? -18.379 1.029 34.721 1.00 91.81 78 ASN A N 1
ATOM 643 C CA . ASN A 1 78 ? -18.741 2.126 35.626 1.00 91.81 78 ASN A CA 1
ATOM 644 C C . ASN A 1 78 ? -17.990 3.424 35.256 1.00 91.81 78 ASN A C 1
ATOM 646 O O . ASN A 1 78 ? -17.076 3.403 34.439 1.00 91.81 78 ASN A O 1
ATOM 650 N N . GLU A 1 79 ? -18.332 4.557 35.876 1.00 89.56 79 GLU A N 1
ATOM 651 C CA . GLU A 1 79 ? -17.727 5.862 35.540 1.00 89.56 79 GLU A CA 1
ATOM 652 C C . GLU A 1 79 ? -16.192 5.887 35.672 1.00 89.56 79 GLU A C 1
ATOM 654 O O . GLU A 1 79 ? -15.500 6.444 34.821 1.00 89.56 79 GLU A O 1
ATOM 659 N N . GLU A 1 80 ? -15.633 5.229 36.694 1.00 90.94 80 GLU A N 1
ATOM 660 C CA . GLU A 1 80 ? -14.177 5.124 36.852 1.00 90.94 80 GLU A CA 1
ATOM 661 C C . GLU A 1 80 ? -13.539 4.241 35.763 1.00 90.94 80 GLU A C 1
ATOM 663 O O . GLU A 1 80 ? -12.485 4.579 35.224 1.00 90.94 80 GLU A O 1
ATOM 668 N N . GLY A 1 81 ? -14.183 3.125 35.411 1.00 90.56 81 GLY A N 1
ATOM 669 C CA . GLY A 1 81 ? -13.737 2.206 34.367 1.00 90.56 81 GLY A CA 1
ATOM 670 C C . GLY A 1 81 ? -13.807 2.819 32.971 1.00 90.56 81 GLY A C 1
ATOM 671 O O . GLY A 1 81 ? -12.851 2.685 32.213 1.00 90.56 81 GLY A O 1
ATOM 672 N N . LYS A 1 82 ? -14.883 3.554 32.657 1.00 91.69 82 LYS A N 1
ATOM 673 C CA . LYS A 1 82 ? -15.024 4.307 31.400 1.00 91.69 82 LYS A CA 1
ATOM 674 C C . LYS A 1 82 ? -13.889 5.307 31.229 1.00 91.69 82 LYS A C 1
ATOM 676 O O . LYS A 1 82 ? -13.281 5.360 30.167 1.00 91.69 82 LYS A O 1
ATOM 681 N N . LYS A 1 83 ? -13.570 6.063 32.287 1.00 93.12 83 LYS A N 1
ATOM 682 C CA . LYS A 1 83 ? -12.466 7.028 32.254 1.00 93.12 83 LYS A CA 1
ATOM 683 C C . LYS A 1 83 ? -11.124 6.341 32.000 1.00 93.12 83 LYS A C 1
ATOM 685 O O . LYS A 1 83 ? -10.391 6.770 31.119 1.00 93.12 83 LYS A O 1
ATOM 690 N N . LYS A 1 84 ? -10.821 5.258 32.726 1.00 93.19 84 LYS A N 1
ATOM 691 C CA . LYS A 1 84 ? -9.568 4.506 32.535 1.00 93.19 84 LYS A CA 1
ATOM 692 C C . LYS A 1 84 ? -9.441 3.950 31.119 1.00 93.19 84 LYS A C 1
ATOM 694 O O . LYS A 1 84 ? -8.388 4.097 30.514 1.00 93.19 84 LYS A O 1
ATOM 699 N N . TYR A 1 85 ? -10.507 3.356 30.589 1.00 90.94 85 TYR A N 1
ATOM 700 C CA . TYR A 1 85 ? -10.485 2.780 29.247 1.00 90.94 85 TYR A CA 1
ATOM 701 C C . TYR A 1 85 ? -10.369 3.851 28.152 1.00 90.94 85 TYR A C 1
ATOM 703 O O . TYR A 1 85 ? -9.600 3.676 27.212 1.00 90.94 85 TYR A O 1
ATOM 711 N N . ALA A 1 86 ? -11.049 4.993 28.302 1.00 90.19 86 ALA A N 1
ATOM 712 C CA . ALA A 1 86 ? -10.887 6.129 27.394 1.00 90.19 86 ALA A CA 1
ATOM 713 C C . ALA A 1 86 ? -9.452 6.689 27.420 1.00 90.19 86 ALA A C 1
ATOM 715 O O . ALA A 1 86 ? -8.871 6.936 26.363 1.00 90.19 86 ALA A O 1
ATOM 716 N N . ASP A 1 87 ? -8.855 6.824 28.611 1.00 92.88 87 ASP A N 1
ATOM 717 C CA . ASP A 1 87 ? -7.462 7.260 28.770 1.00 92.88 87 ASP A CA 1
ATOM 718 C C . ASP A 1 87 ? -6.475 6.255 28.134 1.00 92.88 87 ASP A C 1
ATOM 720 O O . ASP A 1 87 ? -5.472 6.659 27.543 1.00 92.88 87 ASP A O 1
ATOM 724 N N . GLU A 1 88 ? -6.730 4.946 28.245 1.00 90.19 88 GLU A N 1
ATOM 725 C CA . GLU A 1 88 ? -5.936 3.890 27.595 1.00 90.19 88 GLU A CA 1
ATOM 726 C C . GLU A 1 88 ? -6.032 3.968 26.069 1.00 90.19 88 GLU A C 1
ATOM 728 O O . GLU A 1 88 ? -5.001 3.998 25.396 1.00 90.19 88 GLU A O 1
ATOM 733 N N . LEU A 1 89 ? -7.246 4.072 25.526 1.00 87.56 89 LEU A N 1
ATOM 734 C CA . LEU A 1 89 ? -7.476 4.176 24.087 1.00 87.56 89 LEU A CA 1
ATOM 735 C C . LEU A 1 89 ? -6.815 5.426 23.498 1.00 87.56 89 LEU A C 1
ATOM 737 O O . LEU A 1 89 ? -6.189 5.362 22.441 1.00 87.56 89 LEU A O 1
ATOM 741 N N . GLN A 1 90 ? -6.912 6.563 24.191 1.00 89.31 90 GLN A N 1
ATOM 742 C CA . GLN A 1 90 ? -6.248 7.791 23.764 1.00 89.31 90 GLN A CA 1
ATOM 743 C C . GLN A 1 90 ? -4.725 7.620 23.741 1.00 89.31 90 GLN A C 1
ATOM 745 O O . GLN A 1 90 ? -4.087 8.012 22.766 1.00 89.31 90 GLN A O 1
ATOM 750 N N . LYS A 1 91 ? -4.133 7.002 24.771 1.00 89.69 91 LYS A N 1
ATOM 751 C CA . LYS A 1 91 ? -2.685 6.736 24.805 1.00 89.69 91 LYS A CA 1
ATOM 752 C C . LYS A 1 91 ? -2.240 5.807 23.681 1.00 89.69 91 LYS A C 1
ATOM 754 O O . LYS A 1 91 ? -1.194 6.065 23.092 1.00 89.69 91 LYS A O 1
ATOM 759 N N . MET A 1 92 ? -3.019 4.767 23.377 1.00 84.88 92 MET A N 1
ATOM 760 C CA . MET A 1 92 ? -2.732 3.872 22.252 1.00 84.88 92 MET A CA 1
ATOM 761 C C . MET A 1 92 ? -2.770 4.640 20.927 1.00 84.88 92 MET A C 1
ATOM 763 O O . MET A 1 92 ? -1.798 4.595 20.179 1.00 84.88 92 MET A O 1
ATOM 767 N N . LYS A 1 93 ? -3.815 5.446 20.688 1.00 84.00 93 LYS A N 1
ATOM 768 C CA . LYS A 1 93 ? -3.927 6.305 19.493 1.00 84.00 93 LYS A CA 1
ATOM 769 C C . LYS A 1 93 ? -2.765 7.295 19.377 1.00 84.00 93 LYS A C 1
ATOM 771 O O . LYS A 1 93 ? -2.184 7.455 18.311 1.00 84.00 93 LYS A O 1
ATOM 776 N N . GLU A 1 94 ? -2.388 7.954 20.469 1.00 86.69 94 GLU A N 1
ATOM 777 C CA . GLU A 1 94 ? -1.254 8.886 20.484 1.00 86.69 94 GLU A CA 1
ATOM 778 C C . GLU A 1 94 ? 0.091 8.199 20.244 1.00 86.69 94 GLU A C 1
ATOM 780 O O . GLU A 1 94 ? 1.000 8.815 19.691 1.00 86.69 94 GLU A O 1
ATOM 785 N N . LYS A 1 95 ? 0.251 6.955 20.700 1.00 83.81 95 LYS A N 1
ATOM 786 C CA . LYS A 1 95 ? 1.459 6.166 20.466 1.00 83.81 95 LYS A CA 1
ATOM 787 C C . LYS A 1 95 ? 1.533 5.696 19.017 1.00 83.81 95 LYS A C 1
ATOM 789 O O . LYS A 1 95 ? 2.599 5.824 18.430 1.00 83.81 95 LYS A O 1
ATOM 794 N N . HIS A 1 96 ? 0.415 5.255 18.442 1.00 80.44 96 HIS A N 1
ATOM 795 C CA . HIS A 1 96 ? 0.332 4.878 17.030 1.00 80.44 96 HIS A CA 1
ATOM 796 C C . HIS A 1 96 ? 0.685 6.044 16.103 1.00 80.44 96 HIS A C 1
ATOM 798 O O . HIS A 1 96 ? 1.481 5.873 15.192 1.00 80.44 96 HIS A O 1
ATOM 804 N N . LYS A 1 97 ? 0.214 7.259 16.412 1.00 82.69 97 LYS A N 1
ATOM 805 C CA . LYS A 1 97 ? 0.544 8.485 15.658 1.00 82.69 97 LYS A CA 1
ATOM 806 C C . LYS A 1 97 ? 1.998 8.941 15.782 1.00 82.69 97 LYS A C 1
ATOM 808 O O . LYS A 1 97 ? 2.436 9.831 15.059 1.00 82.69 97 LYS A O 1
ATOM 813 N N . LYS A 1 98 ? 2.754 8.397 16.737 1.00 85.06 98 LYS A N 1
ATOM 814 C CA . LYS A 1 98 ? 4.168 8.733 16.944 1.00 85.06 98 LYS A CA 1
ATOM 815 C C . LYS A 1 98 ? 5.040 7.760 16.165 1.00 85.06 98 LYS A C 1
ATOM 817 O O . LYS A 1 98 ? 5.681 6.889 16.745 1.00 85.06 98 LYS A O 1
ATOM 822 N N . HIS A 1 99 ? 5.107 7.970 14.860 1.00 85.62 99 HIS A N 1
ATOM 823 C CA . HIS A 1 99 ? 6.045 7.289 13.976 1.00 85.62 99 HIS A CA 1
ATOM 824 C C . HIS A 1 99 ? 6.898 8.308 13.212 1.00 85.62 99 HIS A C 1
ATOM 826 O O . HIS A 1 99 ? 6.632 9.512 13.219 1.00 85.62 99 HIS A O 1
ATOM 832 N N . GLN A 1 100 ? 7.973 7.829 12.586 1.00 87.31 100 GLN A N 1
ATOM 833 C CA . GLN A 1 100 ? 8.687 8.639 11.600 1.00 87.31 100 GLN A CA 1
ATOM 834 C C . GLN A 1 100 ? 7.776 8.858 10.386 1.00 87.31 100 GLN A C 1
ATOM 836 O O . GLN A 1 100 ? 7.025 7.935 10.063 1.00 87.31 100 GLN A O 1
ATOM 841 N N . PRO A 1 101 ? 7.829 10.024 9.716 1.00 89.12 101 PRO A N 1
ATOM 842 C CA . PRO A 1 101 ? 7.055 10.258 8.502 1.00 89.12 101 PRO A CA 1
ATOM 843 C C . PRO A 1 101 ? 7.236 9.115 7.509 1.00 89.12 101 PRO A C 1
ATOM 845 O O . PRO A 1 101 ? 8.355 8.619 7.342 1.00 89.12 101 PRO A O 1
ATOM 848 N N . LEU A 1 102 ? 6.127 8.695 6.906 1.00 92.81 102 LEU A N 1
ATOM 849 C CA . LEU A 1 102 ? 6.164 7.688 5.866 1.00 92.81 102 LEU A CA 1
ATOM 850 C C . LEU A 1 102 ? 6.282 8.329 4.494 1.00 92.81 102 LEU A C 1
ATOM 852 O O . LEU A 1 102 ? 5.573 9.299 4.221 1.00 92.81 102 LEU A O 1
ATOM 856 N N . HIS A 1 103 ? 7.095 7.733 3.635 1.00 95.31 103 HIS A N 1
ATOM 857 C CA . HIS A 1 103 ? 7.166 8.082 2.222 1.00 95.31 103 HIS A CA 1
ATOM 858 C C . HIS A 1 103 ? 6.004 7.466 1.435 1.00 95.31 103 HIS A C 1
ATOM 860 O O . HIS A 1 103 ? 5.519 6.381 1.770 1.00 95.31 103 HIS A O 1
ATOM 866 N N . GLU A 1 104 ? 5.562 8.141 0.372 1.00 94.94 104 GLU A N 1
ATOM 867 C CA . GLU A 1 104 ? 4.606 7.562 -0.576 1.00 94.94 104 GLU A CA 1
ATOM 868 C C . GLU A 1 104 ? 5.213 6.306 -1.248 1.00 94.94 104 GLU A C 1
ATOM 870 O O . GLU A 1 104 ? 6.362 6.353 -1.708 1.00 94.94 104 GLU A O 1
ATOM 875 N N . PRO A 1 105 ? 4.496 5.167 -1.302 1.00 95.19 105 PRO A N 1
ATOM 876 C CA . PRO A 1 105 ? 4.985 3.941 -1.929 1.00 95.19 105 PRO A CA 1
ATOM 877 C C . PRO A 1 105 ? 5.350 4.160 -3.399 1.00 95.19 105 PRO A C 1
ATOM 879 O O . PRO A 1 105 ? 4.540 4.654 -4.179 1.00 95.19 105 PRO A O 1
ATOM 882 N N . GLY A 1 106 ? 6.561 3.769 -3.790 1.00 93.88 106 GLY A N 1
ATOM 883 C CA . GLY A 1 106 ? 7.070 3.959 -5.148 1.00 93.88 106 GLY A CA 1
ATOM 884 C C . GLY A 1 106 ? 7.604 5.366 -5.445 1.00 93.88 106 GLY A C 1
ATOM 885 O O . GLY A 1 106 ? 8.044 5.606 -6.571 1.00 93.88 106 GLY A O 1
ATOM 886 N N . SER A 1 107 ? 7.601 6.285 -4.471 1.00 95.75 107 SER A N 1
ATOM 887 C CA . SER A 1 107 ? 8.307 7.569 -4.585 1.00 95.75 107 SER A CA 1
ATOM 888 C C . SER A 1 107 ? 9.821 7.367 -4.586 1.00 95.75 107 SER A C 1
ATOM 890 O O . SER A 1 107 ? 10.348 6.388 -4.046 1.00 95.75 107 SER A O 1
ATOM 892 N N . LYS A 1 108 ? 10.550 8.326 -5.155 1.00 95.75 108 LYS A N 1
ATOM 893 C CA . LYS A 1 108 ? 12.012 8.306 -5.169 1.00 95.75 108 LYS A CA 1
ATOM 894 C C . LYS A 1 108 ? 12.602 8.200 -3.771 1.00 95.75 108 LYS A C 1
ATOM 896 O O . LYS A 1 108 ? 13.496 7.396 -3.560 1.00 95.75 108 LYS A O 1
ATOM 901 N N . GLN A 1 109 ? 12.071 8.963 -2.824 1.00 95.50 109 GLN A N 1
ATOM 902 C CA . GLN A 1 109 ? 12.531 9.007 -1.440 1.00 95.50 109 GLN A CA 1
ATOM 903 C C . GLN A 1 109 ? 12.381 7.638 -0.769 1.00 95.50 109 GLN A C 1
ATOM 905 O O . GLN A 1 109 ? 13.294 7.184 -0.082 1.00 95.50 109 GLN A O 1
ATOM 910 N N . GLN A 1 110 ? 11.264 6.948 -1.023 1.00 95.69 110 GLN A N 1
ATOM 911 C CA . GLN A 1 110 ? 11.058 5.590 -0.531 1.00 95.69 110 GLN A CA 1
ATOM 912 C C . GLN A 1 110 ? 12.066 4.607 -1.142 1.00 95.69 110 GLN A C 1
ATOM 914 O O . GLN A 1 110 ? 12.664 3.825 -0.406 1.00 95.69 110 GLN A O 1
ATOM 919 N N . LEU A 1 111 ? 12.284 4.643 -2.463 1.00 96.19 111 LEU A N 1
ATOM 920 C CA . LEU A 1 111 ? 13.231 3.734 -3.125 1.00 96.19 111 LEU A CA 1
ATOM 921 C C . LEU A 1 111 ? 14.693 4.029 -2.757 1.00 96.19 111 LEU A C 1
ATOM 923 O O . LEU A 1 111 ? 15.477 3.099 -2.584 1.00 96.19 111 LEU A O 1
ATOM 927 N N . GLU A 1 112 ? 15.061 5.298 -2.592 1.00 95.69 112 GLU A N 1
ATOM 928 C CA . GLU A 1 112 ? 16.376 5.714 -2.095 1.00 95.69 112 GLU A CA 1
ATOM 929 C C . GLU A 1 112 ? 16.595 5.231 -0.657 1.00 95.69 112 GLU A C 1
ATOM 931 O O . GLU A 1 112 ? 17.656 4.694 -0.350 1.00 95.69 112 GLU A O 1
ATOM 936 N N . GLU A 1 113 ? 15.583 5.310 0.214 1.00 94.62 113 GLU A N 1
ATOM 937 C CA . GLU A 1 113 ? 15.688 4.758 1.567 1.00 94.62 113 GLU A CA 1
ATOM 938 C C . GLU A 1 113 ? 15.908 3.235 1.556 1.00 94.62 113 GLU A C 1
ATOM 940 O O . GLU A 1 113 ? 16.709 2.726 2.348 1.00 94.62 113 GLU A O 1
ATOM 945 N N . VAL A 1 114 ? 15.221 2.504 0.673 1.00 95.50 114 VAL A N 1
ATOM 946 C CA . VAL A 1 114 ? 15.446 1.061 0.479 1.00 95.50 114 VAL A CA 1
ATOM 947 C C . VAL A 1 114 ? 16.882 0.807 0.012 1.00 95.50 114 VAL A C 1
ATOM 949 O O . VAL A 1 114 ? 17.600 0.028 0.639 1.00 95.50 114 VAL A O 1
ATOM 952 N N . TRP A 1 115 ? 17.331 1.530 -1.012 1.00 96.50 115 TRP A N 1
ATOM 953 C CA . TRP A 1 115 ? 18.676 1.426 -1.578 1.00 96.50 115 TRP A CA 1
ATOM 954 C C . TRP A 1 115 ? 19.775 1.675 -0.539 1.00 96.50 115 TRP A C 1
ATOM 956 O O . TRP A 1 115 ? 20.712 0.891 -0.381 1.00 96.50 115 TRP A O 1
ATOM 966 N N . GLU A 1 116 ? 19.654 2.748 0.233 1.00 95.19 116 GLU A N 1
ATOM 967 C CA . GLU A 1 116 ? 20.634 3.089 1.257 1.00 95.19 116 GLU A CA 1
ATOM 968 C C . GLU A 1 116 ? 20.580 2.094 2.422 1.00 95.19 116 GLU A C 1
ATOM 970 O O . GLU A 1 116 ? 21.594 1.496 2.789 1.00 95.19 116 GLU A O 1
ATOM 975 N N . LYS A 1 117 ? 19.394 1.880 3.008 1.00 92.25 117 LYS A N 1
ATOM 976 C CA . LYS A 1 117 ? 19.272 1.201 4.308 1.00 92.25 117 LYS A CA 1
ATOM 977 C C . LYS A 1 117 ? 19.078 -0.306 4.212 1.00 92.25 117 LYS A C 1
ATOM 979 O O . LYS A 1 117 ? 19.528 -1.013 5.116 1.00 92.25 117 LYS A O 1
ATOM 984 N N . GLN A 1 118 ? 18.346 -0.796 3.212 1.00 92.25 118 GLN A N 1
ATOM 985 C CA . GLN A 1 118 ? 18.097 -2.232 3.030 1.00 92.25 118 GLN A CA 1
ATOM 986 C C . GLN A 1 118 ? 19.165 -2.871 2.146 1.00 92.25 118 GLN A C 1
ATOM 988 O O . GLN A 1 118 ? 19.670 -3.933 2.508 1.00 92.25 118 GLN A O 1
ATOM 993 N N . ASP A 1 119 ? 19.562 -2.201 1.064 1.00 93.25 119 ASP A N 1
ATOM 994 C CA . ASP A 1 119 ? 20.564 -2.741 0.138 1.00 93.25 119 ASP A CA 1
ATOM 995 C C . ASP A 1 119 ? 22.006 -2.387 0.519 1.00 93.25 119 ASP A C 1
ATOM 997 O O . ASP A 1 119 ? 22.952 -2.893 -0.087 1.00 93.25 119 ASP A O 1
ATOM 1001 N N . HIS A 1 120 ? 22.185 -1.548 1.544 1.00 93.94 120 HIS A N 1
ATOM 1002 C CA . HIS A 1 120 ? 23.486 -1.098 2.042 1.00 93.94 120 HIS A CA 1
ATOM 1003 C C . HIS A 1 120 ? 24.318 -0.354 0.984 1.00 93.94 120 HIS A C 1
ATOM 1005 O O . HIS A 1 120 ? 25.544 -0.482 0.939 1.00 93.94 120 HIS A O 1
ATOM 1011 N N . MET A 1 121 ? 23.655 0.440 0.137 1.00 94.31 121 MET A N 1
ATOM 1012 C CA . MET A 1 121 ? 24.276 1.200 -0.953 1.00 94.31 121 MET A CA 1
ATOM 1013 C C . MET A 1 121 ? 24.482 2.688 -0.611 1.00 94.31 121 MET A C 1
ATOM 1015 O O . MET A 1 121 ? 24.487 3.531 -1.500 1.00 94.31 121 MET A O 1
ATOM 1019 N N . GLU A 1 122 ? 24.693 3.011 0.668 1.00 93.62 122 GLU A N 1
ATOM 1020 C CA . GLU A 1 122 ? 24.832 4.382 1.206 1.00 93.62 122 GLU A CA 1
ATOM 1021 C C . GLU A 1 122 ? 25.924 5.226 0.506 1.00 93.62 122 GLU A C 1
ATOM 1023 O O . GLU A 1 122 ? 25.819 6.447 0.431 1.00 93.62 122 GLU A O 1
ATOM 1028 N N . ASP A 1 123 ? 26.968 4.583 -0.032 1.00 94.56 123 ASP A N 1
ATOM 1029 C CA . ASP A 1 123 ? 28.089 5.238 -0.729 1.00 94.56 123 ASP A CA 1
ATOM 1030 C C . ASP A 1 123 ? 27.882 5.365 -2.258 1.00 94.56 123 ASP A C 1
ATOM 1032 O O . ASP A 1 123 ? 28.810 5.736 -2.986 1.00 94.56 123 ASP A O 1
ATOM 1036 N N . GLN A 1 124 ? 26.704 5.003 -2.778 1.00 94.50 124 GLN A N 1
ATOM 1037 C CA . GLN A 1 124 ? 26.409 4.971 -4.213 1.00 94.50 124 GLN A CA 1
ATOM 1038 C C . GLN A 1 124 ? 25.153 5.766 -4.557 1.00 94.50 124 GLN A C 1
ATOM 1040 O O . GLN A 1 124 ? 24.103 5.589 -3.944 1.00 94.50 124 GLN A O 1
ATOM 1045 N N . ASP A 1 125 ? 25.239 6.561 -5.626 1.00 95.31 125 ASP A N 1
ATOM 1046 C CA . ASP A 1 125 ? 24.076 7.254 -6.178 1.00 95.31 125 ASP A CA 1
ATOM 1047 C C . ASP A 1 125 ? 22.995 6.247 -6.598 1.00 95.31 125 ASP A C 1
ATOM 1049 O O . ASP A 1 125 ? 23.286 5.218 -7.223 1.00 95.31 125 ASP A O 1
ATOM 1053 N N . PHE A 1 126 ? 21.737 6.577 -6.299 1.00 96.00 126 PHE A N 1
ATOM 1054 C CA . PHE A 1 126 ? 20.594 5.751 -6.662 1.00 96.00 126 PHE A CA 1
ATOM 1055 C C . PHE A 1 126 ? 20.553 5.489 -8.169 1.00 96.00 126 PHE A C 1
ATOM 1057 O O . PHE A 1 126 ? 20.530 6.407 -8.997 1.00 96.00 126 PHE A O 1
ATOM 1064 N N . ASN A 1 127 ? 20.521 4.208 -8.534 1.00 96.56 127 ASN A N 1
ATOM 1065 C CA . ASN A 1 127 ? 20.437 3.778 -9.918 1.00 96.56 127 ASN A CA 1
ATOM 1066 C C . ASN A 1 127 ? 19.170 2.940 -10.126 1.00 96.56 127 ASN A C 1
ATOM 1068 O O . ASN A 1 127 ? 19.157 1.773 -9.734 1.00 96.56 127 ASN A O 1
ATOM 1072 N N . PRO A 1 128 ? 18.133 3.469 -10.803 1.00 96.38 128 PRO A N 1
ATOM 1073 C CA . PRO A 1 128 ? 16.862 2.763 -10.942 1.00 96.38 128 PRO A CA 1
ATOM 1074 C C . PRO A 1 128 ? 17.017 1.441 -11.701 1.00 96.38 128 PRO A C 1
ATOM 1076 O O . PRO A 1 128 ? 16.362 0.455 -11.385 1.00 96.38 128 PRO A O 1
ATOM 1079 N N . LYS A 1 129 ? 17.939 1.365 -12.669 1.00 97.00 129 LYS A N 1
ATOM 1080 C CA . LYS A 1 129 ? 18.183 0.118 -13.395 1.00 97.00 129 LYS A CA 1
ATOM 1081 C C . LYS A 1 129 ? 18.751 -0.964 -12.481 1.00 97.00 129 LYS A C 1
ATOM 1083 O O . LYS A 1 129 ? 18.298 -2.100 -12.542 1.00 97.00 129 LYS A O 1
ATOM 1088 N N . THR A 1 130 ? 19.756 -0.629 -11.679 1.00 97.00 130 THR A N 1
ATOM 1089 C CA . THR A 1 130 ? 20.342 -1.583 -10.730 1.00 97.00 130 THR A CA 1
ATOM 1090 C C . THR A 1 130 ? 19.325 -1.969 -9.662 1.00 97.00 130 THR A C 1
ATOM 1092 O O . THR A 1 130 ? 19.191 -3.151 -9.364 1.00 97.00 130 THR A O 1
ATOM 1095 N N . PHE A 1 131 ? 18.568 -0.991 -9.158 1.00 97.44 131 PHE A N 1
ATOM 1096 C CA . PHE A 1 131 ? 17.508 -1.204 -8.178 1.00 97.44 131 PHE A CA 1
ATOM 1097 C C . PHE A 1 131 ? 16.469 -2.220 -8.666 1.00 97.44 131 PHE A C 1
ATOM 1099 O O . PHE A 1 131 ? 16.144 -3.148 -7.928 1.00 97.44 131 PHE A O 1
ATOM 1106 N N . PHE A 1 132 ? 16.014 -2.085 -9.920 1.00 97.62 132 PHE A N 1
ATOM 1107 C CA . PHE A 1 132 ? 15.063 -3.007 -10.545 1.00 97.62 132 PHE A CA 1
ATOM 1108 C C . PHE A 1 132 ? 15.538 -4.462 -10.464 1.00 97.62 132 PHE A C 1
ATOM 1110 O O . PHE A 1 132 ? 14.882 -5.308 -9.864 1.00 97.62 132 PHE A O 1
ATOM 1117 N N . TYR A 1 133 ? 16.728 -4.740 -11.001 1.00 96.88 133 TYR A N 1
ATOM 1118 C CA . TYR A 1 133 ? 17.262 -6.103 -11.059 1.00 96.88 133 TYR A CA 1
ATOM 1119 C C . TYR A 1 133 ? 17.685 -6.671 -9.703 1.00 96.88 133 TYR A C 1
ATOM 1121 O O . TYR A 1 133 ? 17.827 -7.881 -9.575 1.00 96.88 133 TYR A O 1
ATOM 1129 N N . MET A 1 134 ? 17.937 -5.828 -8.701 1.00 95.88 134 MET A N 1
ATOM 1130 C CA . MET A 1 134 ? 18.235 -6.300 -7.346 1.00 95.88 134 MET A CA 1
ATOM 1131 C C . MET A 1 134 ? 16.999 -6.821 -6.612 1.00 95.88 134 MET A C 1
ATOM 1133 O O . MET A 1 134 ? 17.135 -7.695 -5.759 1.00 95.88 134 MET A O 1
ATOM 1137 N N . HIS A 1 135 ? 15.821 -6.293 -6.945 1.00 95.88 135 HIS A N 1
ATOM 1138 C CA . HIS A 1 135 ? 14.553 -6.654 -6.307 1.00 95.88 135 HIS A CA 1
ATOM 1139 C C . HIS A 1 135 ? 13.667 -7.563 -7.164 1.00 95.88 135 HIS A C 1
ATOM 1141 O O . HIS A 1 135 ? 12.640 -8.022 -6.679 1.00 95.88 135 HIS A O 1
ATOM 1147 N N . ASP A 1 136 ? 14.084 -7.850 -8.397 1.00 96.75 136 ASP A N 1
ATOM 1148 C CA . ASP A 1 136 ? 13.633 -9.003 -9.179 1.00 96.75 136 ASP A CA 1
ATOM 1149 C C . ASP A 1 136 ? 14.295 -10.262 -8.583 1.00 96.75 136 ASP A C 1
ATOM 1151 O O . ASP A 1 136 ? 15.429 -10.629 -8.913 1.00 96.75 136 ASP A O 1
ATOM 1155 N N . LEU A 1 137 ? 13.635 -10.849 -7.582 1.00 94.62 137 LEU A N 1
ATOM 1156 C CA . LEU A 1 137 ? 14.203 -11.877 -6.708 1.00 94.62 137 LEU A CA 1
ATOM 1157 C C . LEU A 1 137 ? 14.357 -13.212 -7.431 1.00 94.62 137 LEU A C 1
ATOM 1159 O O . LEU A 1 137 ? 15.284 -13.976 -7.129 1.00 94.62 137 LEU A O 1
ATOM 1163 N N . ASP A 1 138 ? 13.449 -13.508 -8.359 1.00 96.25 138 ASP A N 1
ATOM 1164 C CA . ASP A 1 138 ? 13.478 -14.729 -9.160 1.00 96.25 138 ASP A CA 1
ATOM 1165 C C . ASP A 1 138 ? 14.153 -14.550 -10.537 1.00 96.25 138 ASP A C 1
ATOM 1167 O O . ASP A 1 138 ? 14.413 -15.548 -11.219 1.00 96.25 138 ASP A O 1
ATOM 1171 N N . GLN A 1 139 ? 14.547 -13.318 -10.884 1.00 96.19 139 GLN A N 1
ATOM 1172 C CA . GLN A 1 139 ? 15.249 -12.934 -12.116 1.00 96.19 139 GLN A CA 1
ATOM 1173 C C . GLN A 1 139 ? 14.429 -13.202 -13.381 1.00 96.19 139 GLN A C 1
ATOM 1175 O O . GLN A 1 139 ? 14.987 -13.538 -14.437 1.00 96.19 139 GLN A O 1
ATOM 1180 N N . ASN A 1 140 ? 13.104 -13.096 -13.284 1.00 95.06 140 ASN A N 1
ATOM 1181 C CA . ASN A 1 140 ? 12.203 -13.298 -14.412 1.00 95.06 140 ASN A CA 1
ATOM 1182 C C . ASN A 1 140 ? 12.042 -12.034 -15.284 1.00 95.06 140 ASN A C 1
ATOM 1184 O O . ASN A 1 140 ? 11.502 -12.132 -16.390 1.00 95.06 140 ASN A O 1
ATOM 1188 N N . GLY A 1 141 ? 12.579 -10.889 -14.848 1.00 96.31 141 GLY A N 1
ATOM 1189 C CA . GLY A 1 141 ? 12.528 -9.609 -15.553 1.00 96.31 141 GLY A CA 1
ATOM 1190 C C . GLY A 1 141 ? 11.298 -8.754 -15.243 1.00 96.31 141 GLY A C 1
ATOM 1191 O O . GLY A 1 141 ? 11.097 -7.744 -15.923 1.00 96.31 141 GLY A O 1
ATOM 1192 N N . TYR A 1 142 ? 10.503 -9.137 -14.248 1.00 96.94 142 TYR A N 1
ATOM 1193 C CA . TYR A 1 142 ? 9.269 -8.485 -13.825 1.00 96.94 142 TYR A CA 1
ATOM 1194 C C . TYR A 1 142 ? 9.233 -8.388 -12.303 1.00 96.94 142 TYR A C 1
ATOM 1196 O O . TYR A 1 142 ? 9.853 -9.189 -11.616 1.00 96.94 142 TYR A O 1
ATOM 1204 N N . TRP A 1 143 ? 8.485 -7.424 -11.777 1.00 97.69 143 TRP A N 1
ATOM 1205 C CA . TRP A 1 143 ? 8.125 -7.406 -10.365 1.00 97.69 143 TRP A CA 1
ATOM 1206 C C . TRP A 1 143 ? 6.694 -7.876 -10.167 1.00 97.69 143 TRP A C 1
ATOM 1208 O O . TRP A 1 143 ? 5.748 -7.272 -10.684 1.00 97.69 143 TRP A O 1
ATOM 1218 N N . ASP A 1 144 ? 6.533 -8.927 -9.375 1.00 95.75 144 ASP A N 1
ATOM 1219 C CA . ASP A 1 144 ? 5.233 -9.397 -8.925 1.00 95.75 144 ASP A CA 1
ATOM 1220 C C . ASP A 1 144 ? 4.746 -8.665 -7.657 1.00 95.75 144 ASP A C 1
ATOM 1222 O O . ASP A 1 144 ? 5.404 -7.801 -7.067 1.00 95.75 144 ASP A O 1
ATOM 1226 N N . GLN A 1 145 ? 3.539 -9.013 -7.208 1.00 94.44 145 GLN A N 1
ATOM 1227 C CA . GLN A 1 145 ? 2.936 -8.408 -6.021 1.00 94.44 145 GLN A CA 1
ATOM 1228 C C . GLN A 1 145 ? 3.754 -8.601 -4.735 1.00 94.44 145 GLN A C 1
ATOM 1230 O O . GLN A 1 145 ? 3.677 -7.756 -3.844 1.00 94.44 145 GLN A O 1
ATOM 1235 N N . ASN A 1 146 ? 4.489 -9.703 -4.592 1.00 95.00 146 ASN A N 1
ATOM 1236 C CA . ASN A 1 146 ? 5.274 -10.009 -3.396 1.00 95.00 146 ASN A CA 1
ATOM 1237 C C . ASN A 1 146 ? 6.616 -9.274 -3.401 1.00 95.00 146 ASN A C 1
ATOM 1239 O O . ASN A 1 146 ? 7.055 -8.780 -2.357 1.00 95.00 146 ASN A O 1
ATOM 1243 N N . GLU A 1 147 ? 7.246 -9.171 -4.566 1.00 96.69 147 GLU A N 1
ATOM 1244 C CA . GLU A 1 147 ? 8.477 -8.404 -4.756 1.00 96.69 147 GLU A CA 1
ATOM 1245 C C . GLU A 1 147 ? 8.229 -6.928 -4.450 1.00 96.69 147 GLU A C 1
ATOM 1247 O O . GLU A 1 147 ? 8.915 -6.348 -3.606 1.00 96.69 147 GLU A O 1
ATOM 1252 N N . VAL A 1 148 ? 7.141 -6.362 -4.982 1.00 96.38 148 VAL A N 1
ATOM 1253 C CA . VAL A 1 148 ? 6.719 -4.988 -4.668 1.00 96.38 148 VAL A CA 1
ATOM 1254 C C . VAL A 1 148 ? 6.464 -4.797 -3.167 1.00 96.38 148 VAL A C 1
ATOM 1256 O O . VAL A 1 148 ? 6.958 -3.838 -2.576 1.00 96.38 148 VAL A O 1
ATOM 1259 N N . LYS A 1 149 ? 5.755 -5.721 -2.498 1.00 95.31 149 LYS A N 1
ATOM 1260 C CA . LYS A 1 149 ? 5.505 -5.635 -1.040 1.00 95.31 149 LYS A CA 1
ATOM 1261 C C . LYS A 1 149 ? 6.788 -5.615 -0.207 1.00 95.31 149 LYS A C 1
ATOM 1263 O O . LYS A 1 149 ? 6.803 -5.031 0.880 1.00 95.31 149 LYS A O 1
ATOM 1268 N N . THR A 1 150 ? 7.857 -6.246 -0.690 1.00 94.06 150 THR A N 1
ATOM 1269 C CA . THR A 1 150 ? 9.136 -6.317 0.031 1.00 94.06 150 THR A CA 1
ATOM 1270 C C . THR A 1 150 ? 9.760 -4.930 0.209 1.00 94.06 150 THR A C 1
ATOM 1272 O O . THR A 1 150 ? 10.328 -4.653 1.270 1.00 94.06 150 THR A O 1
ATOM 1275 N N . LEU A 1 151 ? 9.535 -4.025 -0.749 1.00 93.38 151 LEU A N 1
ATOM 1276 C CA . LEU A 1 151 ? 10.030 -2.643 -0.727 1.00 93.38 151 LEU A CA 1
ATOM 1277 C C . LEU A 1 151 ? 9.472 -1.825 0.446 1.00 93.38 151 LEU A C 1
ATOM 1279 O O . LEU A 1 151 ? 10.124 -0.909 0.945 1.00 93.38 151 LEU A O 1
ATOM 1283 N N . PHE A 1 152 ? 8.268 -2.148 0.919 1.00 91.81 152 PHE A N 1
ATOM 1284 C CA . PHE A 1 152 ? 7.594 -1.362 1.957 1.00 91.81 152 PHE A CA 1
ATOM 1285 C C . PHE A 1 152 ? 7.739 -1.960 3.354 1.00 91.81 152 PHE A C 1
ATOM 1287 O O . PHE A 1 152 ? 7.283 -1.366 4.330 1.00 91.81 152 PHE A O 1
ATOM 1294 N N . MET A 1 153 ? 8.380 -3.126 3.505 1.00 88.75 153 MET A N 1
ATOM 1295 C CA . MET A 1 153 ? 8.493 -3.784 4.813 1.00 88.75 153 MET A CA 1
ATOM 1296 C C . MET A 1 153 ? 9.192 -2.898 5.850 1.00 88.75 153 MET A C 1
ATOM 1298 O O . MET A 1 153 ? 8.775 -2.862 7.013 1.00 88.75 153 MET A O 1
ATOM 1302 N N . LYS A 1 154 ? 10.242 -2.172 5.439 1.00 85.69 154 LYS A N 1
ATOM 1303 C CA . LYS A 1 154 ? 10.946 -1.228 6.314 1.00 85.69 154 LYS A CA 1
ATOM 1304 C C . LYS A 1 154 ? 10.090 -0.007 6.625 1.00 85.69 154 LYS A C 1
ATOM 1306 O O . LYS A 1 154 ? 10.041 0.400 7.785 1.00 85.69 154 LYS A O 1
ATOM 1311 N N . GLU A 1 155 ? 9.378 0.502 5.630 1.00 89.31 155 GLU A N 1
ATOM 1312 C CA . GLU A 1 155 ? 8.468 1.637 5.766 1.00 89.31 155 GLU A CA 1
ATOM 1313 C C . GLU A 1 155 ? 7.368 1.333 6.791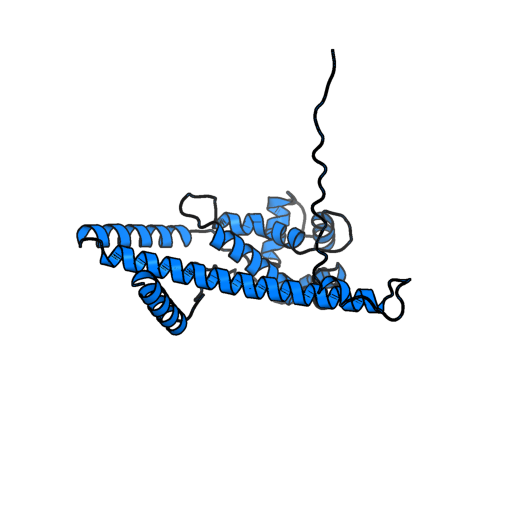 1.00 89.31 155 GLU A C 1
ATOM 1315 O O . GLU A 1 155 ? 7.237 2.024 7.799 1.00 89.31 155 GLU A O 1
ATOM 1320 N N . LEU A 1 156 ? 6.684 0.198 6.638 1.00 89.12 156 LEU A N 1
ATOM 1321 C CA . LEU A 1 156 ? 5.645 -0.263 7.563 1.00 89.12 156 LEU A CA 1
ATOM 1322 C C . LEU A 1 156 ? 6.170 -0.547 8.970 1.00 89.12 156 LEU A C 1
ATOM 1324 O O . LEU A 1 156 ? 5.439 -0.365 9.945 1.00 89.12 156 LEU A O 1
ATOM 1328 N N . SER A 1 157 ? 7.433 -0.969 9.102 1.00 87.38 157 SER A N 1
ATOM 1329 C CA . SER A 1 157 ? 8.039 -1.180 10.420 1.00 87.38 157 SER A CA 1
ATOM 1330 C C . SER A 1 157 ? 8.136 0.115 11.226 1.00 87.38 157 SER A C 1
ATOM 1332 O O . SER A 1 157 ? 8.083 0.054 12.447 1.00 87.38 157 SER A O 1
ATOM 1334 N N . LYS A 1 158 ? 8.180 1.296 10.586 1.00 87.81 158 LYS A N 1
ATOM 1335 C CA . LYS A 1 158 ? 8.202 2.590 11.292 1.00 87.81 158 LYS A CA 1
ATOM 1336 C C . LYS A 1 158 ? 6.951 2.794 12.160 1.00 87.81 158 LYS A C 1
ATOM 1338 O O . LYS A 1 158 ? 7.060 3.447 13.197 1.00 87.81 158 LYS A O 1
ATOM 1343 N N . ILE A 1 159 ? 5.814 2.209 11.772 1.00 83.69 159 ILE A N 1
ATOM 1344 C CA . ILE A 1 159 ? 4.541 2.272 12.509 1.00 83.69 159 ILE A CA 1
ATOM 1345 C C . ILE A 1 159 ? 4.325 0.991 13.312 1.00 83.69 159 ILE A C 1
ATOM 1347 O O . ILE A 1 159 ? 4.190 1.038 14.533 1.00 83.69 159 ILE A O 1
ATOM 1351 N N . HIS A 1 160 ? 4.350 -0.159 12.637 1.00 79.12 160 HIS A N 1
ATOM 1352 C CA . HIS A 1 160 ? 4.065 -1.458 13.236 1.00 79.12 160 HIS A CA 1
ATOM 1353 C C . HIS A 1 160 ? 5.371 -2.168 13.604 1.00 79.12 160 HIS A C 1
ATOM 1355 O O . HIS A 1 160 ? 5.875 -3.032 12.879 1.00 79.12 160 HIS A O 1
ATOM 1361 N N . ASN A 1 161 ? 5.921 -1.794 14.760 1.00 75.12 161 ASN A N 1
ATOM 1362 C CA . ASN A 1 161 ? 7.174 -2.332 15.299 1.00 75.12 161 ASN A CA 1
ATOM 1363 C C . ASN A 1 161 ? 7.008 -3.690 16.015 1.00 75.12 161 ASN A C 1
ATOM 1365 O O . ASN A 1 161 ? 7.952 -4.180 16.639 1.00 75.12 161 ASN A O 1
ATOM 1369 N N . GLY A 1 162 ? 5.825 -4.306 15.946 1.00 71.00 162 GLY A N 1
ATOM 1370 C CA . GLY A 1 162 ? 5.527 -5.573 16.613 1.00 71.00 162 GLY A CA 1
ATOM 1371 C C . GLY A 1 162 ? 5.214 -5.399 18.098 1.00 71.00 162 GLY A C 1
ATOM 1372 O O . GLY A 1 162 ? 5.441 -6.317 18.892 1.00 71.00 162 GLY A O 1
ATOM 1373 N N . ASN A 1 163 ? 4.720 -4.223 18.493 1.00 76.12 163 ASN A N 1
ATOM 1374 C CA . ASN A 1 163 ? 4.225 -4.027 19.848 1.00 76.12 163 ASN A CA 1
ATOM 1375 C C . ASN A 1 163 ? 2.944 -4.850 20.060 1.00 76.12 163 ASN A C 1
ATOM 1377 O O . ASN A 1 163 ? 2.189 -5.059 19.116 1.00 76.12 163 ASN A O 1
ATOM 1381 N N . PRO A 1 164 ? 2.619 -5.246 21.304 1.00 72.69 164 PRO A N 1
ATOM 1382 C CA . PRO A 1 164 ? 1.367 -5.951 21.599 1.00 72.69 164 PRO A CA 1
ATOM 1383 C C . PRO A 1 164 ? 0.089 -5.165 21.266 1.00 72.69 164 PRO A C 1
ATOM 1385 O O . PRO A 1 164 ? -0.991 -5.743 21.253 1.00 72.69 164 PRO A O 1
ATOM 1388 N N . GLU A 1 165 ? 0.215 -3.850 21.086 1.00 71.94 165 GLU A N 1
ATOM 1389 C CA . GLU A 1 165 ? -0.876 -2.941 20.725 1.00 71.94 165 GLU A CA 1
ATOM 1390 C C . GLU A 1 165 ? -1.067 -2.837 19.206 1.00 71.94 165 GLU A C 1
ATOM 1392 O O . GLU A 1 165 ? -2.110 -2.354 18.779 1.00 71.94 165 GLU A O 1
ATOM 1397 N N . ASP A 1 166 ? -0.089 -3.287 18.409 1.00 80.56 166 ASP A N 1
ATOM 1398 C CA . ASP A 1 166 ? -0.151 -3.196 16.954 1.00 80.56 166 ASP A CA 1
ATOM 1399 C C . ASP A 1 166 ? -1.124 -4.260 16.433 1.00 80.56 166 ASP A C 1
ATOM 1401 O O . ASP A 1 166 ? -0.950 -5.460 16.671 1.00 80.56 166 ASP A O 1
ATOM 1405 N N . ASP A 1 167 ? -2.133 -3.826 15.686 1.00 87.19 167 ASP A N 1
ATOM 1406 C CA . ASP A 1 167 ? -3.084 -4.730 15.060 1.00 87.19 167 ASP A CA 1
ATOM 1407 C C . ASP A 1 167 ? -2.451 -5.378 13.812 1.00 87.19 167 ASP A C 1
ATOM 1409 O O . ASP A 1 167 ? -2.129 -4.681 12.843 1.00 87.19 167 ASP A O 1
ATOM 1413 N N . PRO A 1 168 ? -2.243 -6.710 13.790 1.00 89.00 168 PRO A N 1
ATOM 1414 C CA . PRO A 1 168 ? -1.636 -7.368 12.638 1.00 89.00 168 PRO A CA 1
ATOM 1415 C C . PRO A 1 168 ? -2.500 -7.255 11.376 1.00 89.00 168 PRO A C 1
ATOM 1417 O O . PRO A 1 168 ? -1.941 -7.281 10.281 1.00 89.00 168 PRO A O 1
ATOM 1420 N N . ARG A 1 169 ? -3.827 -7.104 11.512 1.00 91.38 169 ARG A N 1
ATOM 1421 C CA . ARG A 1 169 ? -4.733 -6.934 10.366 1.00 91.38 169 ARG A CA 1
ATOM 1422 C C . ARG A 1 169 ? -4.603 -5.551 9.750 1.00 91.38 169 ARG A C 1
ATOM 1424 O O . ARG A 1 169 ? -4.599 -5.450 8.531 1.00 91.38 169 ARG A O 1
ATOM 1431 N N . GLU A 1 170 ? -4.452 -4.508 10.569 1.00 91.19 170 GLU A N 1
ATOM 1432 C CA . GLU A 1 170 ? -4.175 -3.155 10.065 1.00 91.19 170 GLU A CA 1
ATOM 1433 C C . GLU A 1 170 ? -2.856 -3.134 9.293 1.00 91.19 170 GLU A C 1
ATOM 1435 O O . GLU A 1 170 ? -2.799 -2.599 8.193 1.00 91.19 170 GLU A O 1
ATOM 1440 N N . ARG A 1 171 ? -1.811 -3.788 9.818 1.00 91.50 171 ARG A N 1
ATOM 1441 C CA . ARG A 1 171 ? -0.517 -3.871 9.130 1.00 91.50 171 ARG A CA 1
ATOM 1442 C C . ARG A 1 171 ? -0.617 -4.569 7.770 1.00 91.50 171 ARG A C 1
ATOM 1444 O O . ARG A 1 171 ? 0.027 -4.135 6.817 1.00 91.50 171 ARG A O 1
ATOM 1451 N N . GLU A 1 172 ? -1.349 -5.679 7.703 1.00 92.75 172 GLU A N 1
ATOM 1452 C CA . GLU A 1 172 ? -1.556 -6.430 6.460 1.00 92.75 172 GLU A CA 1
ATOM 1453 C C . GLU A 1 172 ? -2.355 -5.605 5.446 1.00 92.75 172 GLU A C 1
ATOM 1455 O O . GLU A 1 172 ? -1.943 -5.491 4.294 1.00 92.75 172 GLU A O 1
ATOM 1460 N N . GLU A 1 173 ? -3.430 -4.950 5.884 1.00 95.19 173 GLU A N 1
ATOM 1461 C CA . GLU A 1 173 ? -4.209 -4.065 5.018 1.00 95.19 173 GLU A CA 1
ATOM 1462 C C . GLU A 1 173 ? -3.377 -2.876 4.525 1.00 95.19 173 GLU A C 1
ATOM 1464 O O . GLU A 1 173 ? -3.419 -2.545 3.343 1.00 95.19 173 GLU A O 1
ATOM 1469 N N . GLU A 1 174 ? -2.576 -2.255 5.392 1.00 94.75 174 GLU A N 1
ATOM 1470 C CA . GLU A 1 174 ? -1.692 -1.149 5.020 1.00 94.75 174 GLU A CA 1
ATOM 1471 C C . GLU A 1 174 ? -0.693 -1.578 3.935 1.00 94.75 174 GLU A C 1
ATOM 1473 O O . GLU A 1 174 ? -0.494 -0.869 2.950 1.00 94.75 174 GLU A O 1
ATOM 1478 N N . MET A 1 175 ? -0.126 -2.783 4.058 1.00 95.12 175 MET A N 1
ATOM 1479 C CA . MET A 1 175 ? 0.761 -3.360 3.045 1.00 95.12 175 MET A CA 1
ATOM 1480 C C . MET A 1 175 ? 0.065 -3.541 1.694 1.00 95.12 175 MET A C 1
ATOM 1482 O O . MET A 1 175 ? 0.643 -3.218 0.653 1.00 95.12 175 MET A O 1
ATOM 1486 N N . GLU A 1 176 ? -1.173 -4.029 1.692 1.00 96.38 176 GLU A N 1
ATOM 1487 C CA . GLU A 1 176 ? -1.940 -4.194 0.458 1.00 96.38 176 GLU A CA 1
ATOM 1488 C C . GLU A 1 176 ? -2.347 -2.853 -0.155 1.00 96.38 176 GLU A C 1
ATOM 1490 O O . GLU A 1 176 ? -2.275 -2.699 -1.372 1.00 96.38 176 GLU A O 1
ATOM 1495 N N . ARG A 1 177 ? -2.690 -1.846 0.658 1.00 96.38 177 ARG A N 1
ATOM 1496 C CA . ARG A 1 177 ? -2.968 -0.486 0.170 1.00 96.38 177 ARG A CA 1
ATOM 1497 C C . ARG A 1 177 ? -1.752 0.131 -0.514 1.00 96.38 177 ARG A C 1
ATOM 1499 O O . ARG A 1 177 ? -1.900 0.740 -1.574 1.00 96.38 177 ARG A O 1
ATOM 1506 N N . MET A 1 178 ? -0.562 -0.046 0.063 1.00 96.19 178 MET A N 1
ATOM 1507 C CA . MET A 1 178 ? 0.690 0.400 -0.555 1.00 96.19 178 MET A CA 1
ATOM 1508 C C . MET A 1 178 ? 0.954 -0.330 -1.876 1.00 96.19 178 MET A C 1
ATOM 1510 O O . MET A 1 178 ? 1.291 0.311 -2.872 1.00 96.19 178 MET A O 1
ATOM 1514 N N . ARG A 1 179 ? 0.732 -1.653 -1.922 1.00 97.00 179 ARG A N 1
ATOM 1515 C CA . ARG A 1 179 ? 0.834 -2.433 -3.164 1.00 97.00 179 ARG A CA 1
ATOM 1516 C C . ARG A 1 179 ? -0.118 -1.898 -4.231 1.00 97.00 179 ARG A C 1
ATOM 1518 O O . ARG A 1 179 ? 0.321 -1.592 -5.334 1.00 97.00 179 ARG A O 1
ATOM 1525 N N . GLU A 1 180 ? -1.406 -1.793 -3.923 1.00 96.19 180 GLU A N 1
ATOM 1526 C CA . GLU A 1 180 ? -2.414 -1.315 -4.872 1.00 96.19 180 GLU A CA 1
ATOM 1527 C C . GLU A 1 180 ? -2.082 0.076 -5.411 1.00 96.19 180 GLU A C 1
ATOM 1529 O O . GLU A 1 180 ? -2.250 0.329 -6.603 1.00 96.19 180 GLU A O 1
ATOM 1534 N N . HIS A 1 181 ? -1.572 0.964 -4.555 1.00 96.06 181 HIS A N 1
ATOM 1535 C CA . HIS A 1 181 ? -1.135 2.292 -4.966 1.00 96.06 181 HIS A CA 1
ATOM 1536 C C . HIS A 1 181 ? -0.021 2.224 -6.022 1.00 96.06 181 HIS A C 1
ATOM 1538 O O . HIS A 1 181 ? -0.147 2.838 -7.086 1.00 96.06 181 HIS A O 1
ATOM 1544 N N . VAL A 1 182 ? 1.024 1.423 -5.786 1.00 96.25 182 VAL A N 1
ATOM 1545 C CA . VAL A 1 182 ? 2.118 1.257 -6.755 1.00 96.25 182 VAL A CA 1
ATOM 1546 C C . VAL A 1 182 ? 1.620 0.657 -8.065 1.00 96.25 182 VAL A C 1
ATOM 1548 O O . VAL A 1 182 ? 1.867 1.244 -9.115 1.00 96.25 182 VAL A O 1
ATOM 1551 N N . PHE A 1 183 ? 0.848 -0.431 -8.029 1.00 96.00 183 PHE A N 1
ATOM 1552 C CA . PHE A 1 183 ? 0.312 -1.039 -9.254 1.00 96.00 183 PHE A CA 1
ATOM 1553 C C . PHE A 1 183 ? -0.608 -0.083 -10.021 1.00 96.00 183 PHE A C 1
ATOM 1555 O O . PHE A 1 183 ? -0.513 0.010 -11.237 1.00 96.00 183 PHE A O 1
ATOM 1562 N N . SER A 1 184 ? -1.433 0.712 -9.334 1.00 94.56 184 SER A N 1
ATOM 1563 C CA . SER A 1 184 ? -2.324 1.672 -10.003 1.00 94.56 184 SER A CA 1
ATOM 1564 C C . SER A 1 184 ? -1.587 2.760 -10.793 1.00 94.56 184 SER A C 1
ATOM 1566 O O . SER A 1 184 ? -2.169 3.365 -11.695 1.00 94.56 184 SER A O 1
ATOM 1568 N N . SER A 1 185 ? -0.323 3.027 -10.448 1.00 92.62 185 SER A N 1
ATOM 1569 C CA . SER A 1 185 ? 0.497 4.046 -11.102 1.00 92.62 185 SER A CA 1
ATOM 1570 C C . SER A 1 185 ? 1.514 3.454 -12.083 1.00 92.62 185 SER A C 1
ATOM 1572 O O . SER A 1 185 ? 1.695 4.021 -13.165 1.00 92.62 185 SER A O 1
ATOM 1574 N N . ALA A 1 186 ? 2.157 2.340 -11.733 1.00 95.12 186 ALA A N 1
ATOM 1575 C CA . ALA A 1 186 ? 3.264 1.755 -12.483 1.00 95.12 186 ALA A CA 1
ATOM 1576 C C . ALA A 1 186 ? 2.825 0.728 -13.540 1.00 95.12 186 ALA A C 1
ATOM 1578 O O . ALA A 1 186 ? 3.345 0.791 -14.649 1.00 95.12 186 ALA A O 1
ATOM 1579 N N . ASP A 1 187 ? 1.866 -0.153 -13.229 1.00 95.69 187 ASP A N 1
ATOM 1580 C CA . ASP A 1 187 ? 1.356 -1.185 -14.150 1.00 95.69 187 ASP A CA 1
ATOM 1581 C C . ASP A 1 187 ? 0.378 -0.537 -15.147 1.00 95.69 187 ASP A C 1
ATOM 1583 O O . ASP A 1 187 ? -0.797 -0.277 -14.856 1.00 95.69 187 ASP A O 1
ATOM 1587 N N . THR A 1 188 ? 0.902 -0.183 -16.321 1.00 94.56 188 THR A N 1
ATOM 1588 C CA . THR A 1 188 ? 0.187 0.596 -17.341 1.00 94.56 188 THR A CA 1
ATOM 1589 C C . THR A 1 188 ? -0.637 -0.268 -18.276 1.00 94.56 188 THR A C 1
ATOM 1591 O O . THR A 1 188 ? -1.631 0.206 -18.837 1.00 94.56 188 THR A O 1
ATOM 1594 N N . ASN A 1 189 ? -0.208 -1.509 -18.487 1.00 92.31 189 ASN A N 1
ATOM 1595 C CA . ASN A 1 189 ? -0.898 -2.455 -19.351 1.00 92.31 189 ASN A CA 1
ATOM 1596 C C . ASN A 1 189 ? -1.958 -3.279 -18.577 1.00 92.31 189 ASN A C 1
ATOM 1598 O O . ASN A 1 189 ? -2.800 -3.926 -19.209 1.00 92.31 189 ASN A O 1
ATOM 1602 N N . HIS A 1 190 ? -1.964 -3.166 -17.244 1.00 91.81 190 HIS A N 1
ATOM 1603 C CA . HIS A 1 190 ? -2.844 -3.845 -16.299 1.00 91.81 190 HIS A CA 1
ATOM 1604 C C . HIS A 1 190 ? -2.759 -5.367 -16.394 1.00 91.81 190 HIS A C 1
ATOM 1606 O O . HIS A 1 190 ? -3.796 -6.043 -16.368 1.00 91.81 190 HIS A O 1
ATOM 1612 N N . ASP A 1 191 ? -1.549 -5.905 -16.546 1.00 91.00 191 ASP A N 1
ATOM 1613 C CA . ASP A 1 191 ? -1.277 -7.342 -16.576 1.00 91.00 191 ASP A CA 1
ATOM 1614 C C . ASP A 1 191 ? -0.959 -7.929 -15.190 1.00 91.00 191 ASP A C 1
ATOM 1616 O O . ASP A 1 191 ? -0.930 -9.155 -15.053 1.00 91.00 191 ASP A O 1
ATOM 1620 N N . GLY A 1 192 ? -0.860 -7.086 -14.155 1.00 91.25 192 GLY A N 1
ATOM 1621 C CA . GLY A 1 192 ? -0.676 -7.501 -12.766 1.00 91.25 192 GLY A CA 1
ATOM 1622 C C . GLY A 1 192 ? 0.779 -7.760 -12.376 1.00 91.25 192 GLY A C 1
ATOM 1623 O O . GLY A 1 192 ? 1.020 -8.265 -11.273 1.00 91.25 192 GLY A O 1
ATOM 1624 N N . ILE A 1 193 ? 1.729 -7.399 -13.239 1.00 95.00 193 ILE A N 1
ATOM 1625 C CA . ILE A 1 193 ? 3.172 -7.369 -12.985 1.00 95.00 193 ILE A CA 1
ATOM 1626 C C . ILE A 1 193 ? 3.727 -6.004 -13.420 1.00 95.00 193 ILE A C 1
ATOM 1628 O O . ILE A 1 193 ? 3.038 -5.227 -14.066 1.00 95.00 193 ILE A O 1
ATOM 1632 N N . ILE A 1 194 ? 4.945 -5.664 -13.000 1.00 97.56 194 ILE A N 1
ATOM 1633 C CA . ILE A 1 194 ? 5.613 -4.430 -13.439 1.00 97.56 194 ILE A CA 1
ATOM 1634 C C . ILE A 1 194 ? 6.853 -4.824 -14.219 1.00 97.56 194 ILE A C 1
ATOM 1636 O O . ILE A 1 194 ? 7.779 -5.418 -13.660 1.00 97.56 194 ILE A O 1
ATOM 1640 N N . ASP A 1 195 ? 6.888 -4.490 -15.503 1.00 98.00 195 ASP A N 1
ATOM 1641 C CA . ASP A 1 195 ? 8.080 -4.720 -16.312 1.00 98.00 195 ASP A CA 1
ATOM 1642 C C . ASP A 1 195 ? 9.133 -3.606 -16.147 1.00 98.00 195 ASP A C 1
ATOM 1644 O O . ASP A 1 195 ? 8.919 -2.554 -15.532 1.00 98.00 195 ASP A O 1
ATOM 1648 N N . TYR A 1 196 ? 10.325 -3.847 -16.695 1.00 97.94 196 TYR A N 1
ATOM 1649 C CA . TYR A 1 196 ? 11.427 -2.889 -16.632 1.00 97.94 196 TYR A CA 1
ATOM 1650 C C . TYR A 1 196 ? 11.087 -1.531 -17.266 1.00 97.94 196 TYR A C 1
ATOM 1652 O O . TYR A 1 196 ? 11.471 -0.482 -16.738 1.00 97.94 196 TYR A O 1
ATOM 1660 N N . ASP A 1 197 ? 10.409 -1.530 -18.413 1.00 98.12 197 ASP A N 1
ATOM 1661 C CA . ASP A 1 197 ? 10.101 -0.306 -19.146 1.00 98.12 197 ASP A CA 1
ATOM 1662 C C . ASP A 1 197 ? 9.034 0.513 -18.409 1.00 98.12 197 ASP A C 1
ATOM 1664 O O . ASP A 1 197 ? 9.156 1.740 -18.332 1.00 98.12 197 ASP A O 1
ATOM 1668 N N . GLU A 1 198 ? 8.048 -0.149 -17.804 1.00 97.88 198 GLU A N 1
ATOM 1669 C CA . GLU A 1 198 ? 7.044 0.442 -16.921 1.00 97.88 198 GLU A CA 1
ATOM 1670 C C . GLU A 1 198 ? 7.678 1.075 -15.685 1.00 97.88 198 GLU A C 1
ATOM 1672 O O . GLU A 1 198 ? 7.444 2.257 -15.406 1.00 97.88 198 GLU A O 1
ATOM 1677 N N . PHE A 1 199 ? 8.562 0.345 -14.999 1.00 97.69 199 PHE A N 1
ATOM 1678 C CA . PHE A 1 199 ? 9.296 0.869 -13.850 1.00 97.69 199 PHE A CA 1
ATOM 1679 C C . PHE A 1 199 ? 10.115 2.113 -14.226 1.00 97.69 199 PHE A C 1
ATOM 1681 O O . PHE A 1 199 ? 10.001 3.167 -13.598 1.00 97.69 199 PHE A O 1
ATOM 1688 N N . ILE A 1 200 ? 10.903 2.047 -15.302 1.00 97.44 200 ILE A N 1
ATOM 1689 C CA . ILE A 1 200 ? 11.724 3.179 -15.758 1.00 97.44 200 ILE A CA 1
ATOM 1690 C C . ILE A 1 200 ? 10.870 4.345 -16.274 1.00 97.44 200 ILE A C 1
ATOM 1692 O O . ILE A 1 200 ? 11.281 5.508 -16.187 1.00 97.44 200 ILE A O 1
ATOM 1696 N N . ALA A 1 201 ? 9.700 4.079 -16.853 1.00 96.50 201 ALA A N 1
ATOM 1697 C CA . ALA A 1 201 ? 8.760 5.126 -17.228 1.00 96.50 201 ALA A CA 1
ATOM 1698 C C . ALA A 1 201 ? 8.206 5.830 -15.986 1.00 96.50 201 ALA A C 1
ATOM 1700 O O . ALA A 1 201 ? 8.140 7.062 -15.980 1.00 96.50 201 ALA A O 1
ATOM 1701 N N . GLN A 1 202 ? 7.879 5.079 -14.930 1.00 94.62 202 GLN A N 1
ATOM 1702 C CA . GLN A 1 202 ? 7.437 5.624 -13.649 1.00 94.62 202 GLN A CA 1
ATOM 1703 C C . GLN A 1 202 ? 8.504 6.537 -13.035 1.00 94.62 202 GLN A C 1
ATOM 1705 O O . GLN A 1 202 ? 8.177 7.665 -12.671 1.00 94.62 202 GLN A O 1
ATOM 1710 N N . THR A 1 203 ? 9.787 6.146 -13.036 1.00 94.44 203 THR A N 1
ATOM 1711 C CA . THR A 1 203 ? 10.869 6.985 -12.471 1.00 94.44 203 THR A CA 1
ATOM 1712 C C . THR A 1 203 ? 11.111 8.302 -13.222 1.00 94.44 203 THR A C 1
ATOM 1714 O O . THR A 1 203 ? 11.909 9.129 -12.790 1.00 94.44 203 THR A O 1
ATOM 1717 N N . LYS A 1 204 ? 10.495 8.497 -14.393 1.00 94.25 204 LYS A N 1
ATOM 1718 C CA . LYS A 1 204 ? 10.612 9.726 -15.200 1.00 94.25 204 LYS A CA 1
ATOM 1719 C C . LYS A 1 204 ? 9.430 10.676 -15.017 1.00 94.25 204 LYS A C 1
ATOM 1721 O O . LYS A 1 204 ? 9.449 11.767 -15.589 1.00 94.25 204 LYS A O 1
ATOM 1726 N N . ARG A 1 205 ? 8.388 10.259 -14.297 1.00 93.62 205 ARG A N 1
ATOM 1727 C CA . ARG A 1 205 ? 7.203 11.084 -14.043 1.00 93.62 205 ARG A CA 1
ATOM 1728 C C . ARG A 1 205 ? 7.510 12.140 -12.987 1.00 93.62 205 ARG A C 1
ATOM 1730 O O . ARG A 1 205 ? 8.361 11.937 -12.129 1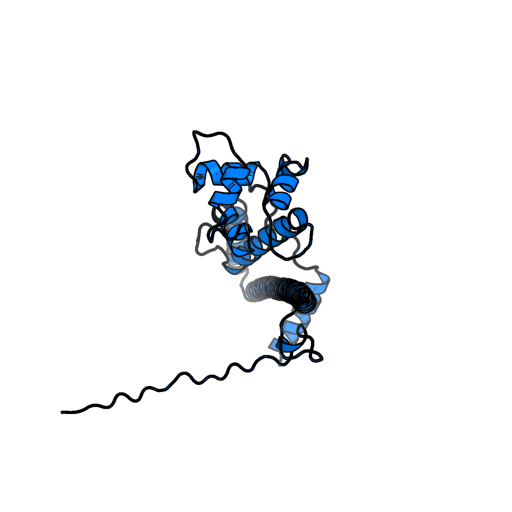.00 93.62 205 ARG A O 1
ATOM 1737 N N . GLU A 1 206 ? 6.805 13.267 -13.028 1.00 92.19 206 GLU A N 1
ATOM 1738 C CA . GLU A 1 206 ? 6.985 14.308 -12.007 1.00 92.19 206 GLU A CA 1
ATOM 1739 C C . GLU A 1 206 ? 6.560 13.823 -10.621 1.00 92.19 206 GLU A C 1
ATOM 1741 O O . GLU A 1 206 ? 7.091 14.277 -9.612 1.00 92.19 206 GLU A O 1
ATOM 1746 N N . GLU A 1 207 ? 5.582 12.922 -10.580 1.00 90.19 207 GLU A N 1
ATOM 1747 C CA . GLU A 1 207 ? 5.059 12.301 -9.369 1.00 90.19 207 GLU A CA 1
ATOM 1748 C C . GLU A 1 207 ? 6.133 11.490 -8.644 1.00 90.19 207 GLU A C 1
ATOM 1750 O O . GLU A 1 207 ? 6.125 11.469 -7.426 1.00 90.19 207 GLU A O 1
ATOM 1755 N N . PHE A 1 208 ? 7.100 10.909 -9.362 1.00 93.38 208 PHE A N 1
ATOM 1756 C CA . PHE A 1 208 ? 8.179 10.130 -8.751 1.00 93.38 208 PHE A CA 1
ATOM 1757 C C . PHE A 1 208 ? 9.062 10.962 -7.813 1.00 93.38 208 PHE A C 1
ATOM 1759 O O . PHE A 1 208 ? 9.528 10.465 -6.794 1.00 93.38 208 PHE A O 1
ATOM 1766 N N . GLU A 1 209 ? 9.288 12.233 -8.148 1.00 92.81 209 GLU A N 1
ATOM 1767 C CA . GLU A 1 209 ? 10.094 13.152 -7.334 1.00 92.81 209 GLU A CA 1
ATOM 1768 C C . GLU A 1 209 ? 9.280 13.787 -6.192 1.00 92.81 209 GLU A C 1
ATOM 1770 O O . GLU A 1 209 ? 9.850 14.372 -5.264 1.00 92.81 209 GLU A O 1
ATOM 1775 N N . LYS A 1 210 ? 7.944 13.714 -6.267 1.00 92.38 210 LYS A N 1
ATOM 1776 C CA . LYS A 1 210 ? 7.040 14.252 -5.250 1.00 92.38 210 LYS A CA 1
ATOM 1777 C C . LYS A 1 210 ? 6.846 13.195 -4.168 1.00 92.38 210 LYS A C 1
ATOM 1779 O O . LYS A 1 210 ? 6.547 12.049 -4.455 1.00 92.38 210 LYS A O 1
ATOM 1784 N N . ASP A 1 211 ? 6.960 13.628 -2.921 1.00 92.12 211 ASP A N 1
ATOM 1785 C CA . ASP A 1 211 ? 6.632 12.802 -1.766 1.00 92.12 211 ASP A CA 1
ATOM 1786 C C . ASP A 1 211 ? 5.704 13.594 -0.836 1.00 92.12 211 ASP A C 1
ATOM 1788 O O . ASP A 1 211 ? 6.163 14.359 0.019 1.00 92.12 211 ASP A O 1
ATOM 1792 N N . PRO A 1 212 ? 4.378 13.500 -1.039 1.00 92.44 212 PRO A N 1
ATOM 1793 C CA . PRO A 1 212 ? 3.403 14.070 -0.119 1.00 92.44 212 PRO A CA 1
ATOM 1794 C C . PRO A 1 212 ? 3.347 13.307 1.216 1.00 92.44 212 PRO A C 1
ATOM 1796 O O . PRO A 1 212 ? 2.663 13.762 2.138 1.00 92.44 212 PRO A O 1
ATOM 1799 N N . GLY A 1 213 ? 4.052 12.177 1.315 1.00 92.50 213 GLY A N 1
ATOM 1800 C CA . GLY A 1 213 ? 3.984 11.227 2.406 1.00 92.50 213 GLY A CA 1
ATOM 1801 C C . GLY A 1 213 ? 2.769 10.306 2.322 1.00 92.50 213 GLY A C 1
ATOM 1802 O O . GLY A 1 213 ? 1.766 10.591 1.660 1.00 92.50 213 GLY A O 1
ATOM 1803 N N . TRP A 1 214 ? 2.851 9.184 3.032 1.00 94.00 214 TRP A N 1
ATOM 1804 C CA . TRP A 1 214 ? 1.779 8.195 3.079 1.00 94.00 214 TRP A CA 1
ATOM 1805 C C . TRP A 1 214 ? 0.861 8.392 4.286 1.00 94.00 214 TRP A C 1
ATOM 1807 O O . TRP A 1 214 ? 1.321 8.464 5.425 1.00 94.00 214 TRP A O 1
ATOM 1817 N N . LYS A 1 215 ? -0.452 8.438 4.026 1.00 91.69 215 LYS A N 1
ATOM 1818 C CA . LYS A 1 215 ? -1.491 8.513 5.063 1.00 91.69 215 LYS A CA 1
ATOM 1819 C C . LYS A 1 215 ? -1.930 7.120 5.487 1.00 91.69 215 LYS A C 1
ATOM 1821 O O . LYS A 1 215 ? -2.520 6.376 4.689 1.00 91.69 215 LYS A O 1
ATOM 1826 N N . THR A 1 216 ? -1.700 6.824 6.753 1.00 89.88 216 THR A N 1
ATOM 1827 C CA . THR A 1 216 ? -2.019 5.547 7.389 1.00 89.88 216 THR A CA 1
ATOM 1828 C C . THR A 1 216 ? -3.520 5.360 7.569 1.00 89.88 216 THR A C 1
ATOM 1830 O O . THR A 1 216 ? -4.309 6.307 7.483 1.00 89.88 216 THR A O 1
ATOM 1833 N N . LEU A 1 217 ? -3.930 4.120 7.818 1.00 89.06 217 LEU A N 1
ATOM 1834 C CA . LEU A 1 217 ? -5.324 3.743 8.049 1.00 89.06 217 LEU A CA 1
ATOM 1835 C C . LEU A 1 217 ? -5.997 4.543 9.177 1.00 89.06 217 LEU A C 1
ATOM 1837 O O . LEU A 1 217 ? -7.165 4.899 9.039 1.00 89.06 217 LEU A O 1
ATOM 1841 N N . ASP A 1 218 ? -5.281 4.898 10.249 1.00 82.75 218 ASP A N 1
ATOM 1842 C CA . ASP A 1 218 ? -5.841 5.659 11.380 1.00 82.75 218 ASP A CA 1
ATOM 1843 C C . ASP A 1 218 ? -6.136 7.136 11.059 1.00 82.75 218 ASP A C 1
ATOM 1845 O O . ASP A 1 218 ? -6.861 7.810 11.801 1.00 82.75 218 ASP A O 1
ATOM 1849 N N . GLU A 1 219 ? -5.603 7.644 9.947 1.00 83.62 219 GLU A N 1
ATOM 1850 C CA . GLU A 1 219 ? -5.874 8.986 9.429 1.00 83.62 219 GLU A CA 1
ATOM 1851 C C . GLU A 1 219 ? -7.013 9.010 8.398 1.00 83.62 219 GLU A C 1
ATOM 1853 O O . GLU A 1 219 ? -7.362 10.082 7.887 1.00 83.62 219 GLU A O 1
ATOM 1858 N N . GLN A 1 220 ? -7.594 7.851 8.074 1.00 85.75 220 GLN A N 1
ATOM 1859 C CA . GLN A 1 220 ? -8.614 7.705 7.040 1.00 85.75 220 GLN A CA 1
ATOM 1860 C C . GLN A 1 220 ? -9.956 7.231 7.596 1.00 85.75 220 GLN A C 1
ATOM 1862 O O . GLN A 1 220 ? -10.049 6.530 8.598 1.00 85.75 220 GLN A O 1
ATOM 1867 N N . GLU A 1 221 ? -11.027 7.623 6.911 1.00 88.06 221 GLU A N 1
ATOM 1868 C CA . GLU A 1 221 ? -12.375 7.145 7.203 1.00 88.06 221 GLU A CA 1
ATOM 1869 C C . GLU A 1 221 ? -12.643 5.880 6.372 1.00 88.06 221 GLU A C 1
ATOM 1871 O O . GLU A 1 221 ? -12.840 5.950 5.160 1.00 88.06 221 GLU A O 1
ATOM 1876 N N . ILE A 1 222 ? -12.592 4.715 7.027 1.00 92.06 222 ILE A N 1
ATOM 1877 C CA . ILE A 1 222 ? -12.701 3.386 6.386 1.00 92.06 222 ILE A CA 1
ATOM 1878 C C . ILE A 1 222 ? -14.164 3.020 6.083 1.00 92.06 222 ILE A C 1
ATOM 1880 O O . ILE A 1 222 ? -14.458 2.291 5.134 1.00 92.06 222 ILE A O 1
ATOM 1884 N N . TYR A 1 223 ? -15.094 3.540 6.880 1.00 93.75 223 TYR A N 1
ATOM 1885 C CA . TYR A 1 223 ? -16.534 3.374 6.714 1.00 93.75 223 TYR A CA 1
ATOM 1886 C C . TYR A 1 223 ? -17.253 4.670 7.062 1.00 93.75 223 TYR A C 1
ATOM 1888 O O . TYR A 1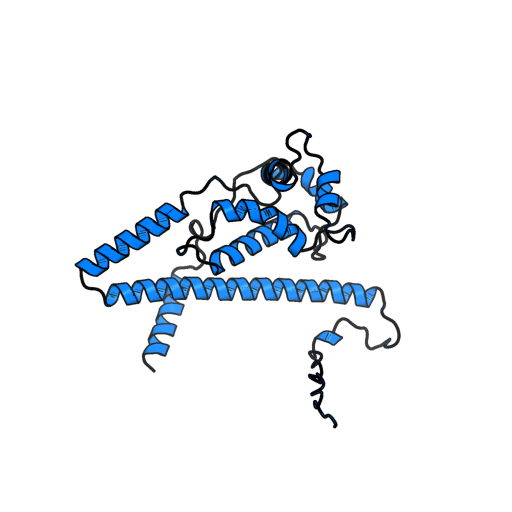 223 ? -16.828 5.425 7.934 1.00 93.75 223 TYR A O 1
ATOM 1896 N N . SER A 1 224 ? -18.389 4.891 6.414 1.00 95.44 224 SER A N 1
ATOM 1897 C CA . SER A 1 224 ? -19.287 5.989 6.742 1.00 95.44 224 SER A CA 1
ATOM 1898 C C . SER A 1 224 ? -20.101 5.702 8.005 1.00 95.44 224 SER A C 1
ATOM 1900 O O . SER A 1 224 ? -20.402 4.559 8.358 1.00 95.44 224 SER A O 1
ATOM 1902 N N . GLU A 1 225 ? -20.573 6.767 8.646 1.00 93.88 225 GLU A N 1
ATOM 1903 C CA . GLU A 1 225 ? -21.483 6.663 9.791 1.00 93.88 225 GLU A CA 1
ATOM 1904 C C . GLU A 1 225 ? -22.782 5.899 9.451 1.00 93.88 225 GLU A C 1
ATOM 1906 O O . GLU A 1 225 ? -23.321 5.175 10.285 1.00 93.88 225 GLU A O 1
ATOM 1911 N N . GLN A 1 226 ? -23.277 6.000 8.211 1.00 96.06 226 GLN A N 1
ATOM 1912 C CA . GLN A 1 226 ? -24.464 5.255 7.770 1.00 96.06 226 GLN A CA 1
ATOM 1913 C C . GLN A 1 226 ? -24.212 3.744 7.709 1.00 96.06 226 GLN A C 1
ATOM 1915 O O . GLN A 1 226 ? -25.081 2.964 8.105 1.00 96.06 226 GLN A O 1
ATOM 1920 N N . GLU A 1 227 ? -23.034 3.334 7.2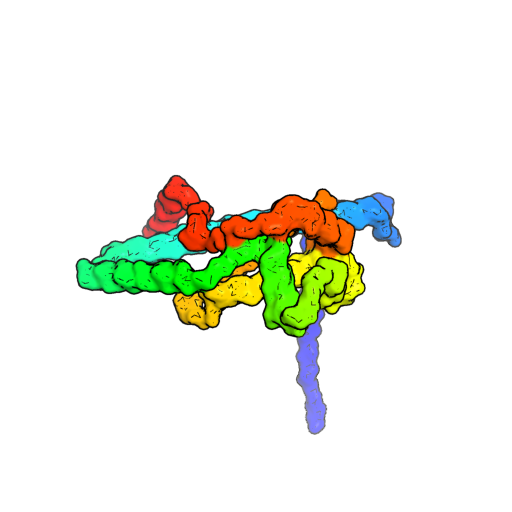34 1.00 95.81 227 GLU A N 1
ATOM 1921 C CA . GLU A 1 227 ? -22.621 1.927 7.216 1.00 95.81 227 GLU A CA 1
ATOM 1922 C C . GLU A 1 227 ? -22.484 1.387 8.637 1.00 95.81 227 GLU A C 1
ATOM 1924 O O . GLU A 1 227 ? -23.036 0.328 8.939 1.00 95.81 227 GLU A O 1
ATOM 1929 N N . TYR A 1 228 ? -21.858 2.155 9.533 1.00 97.00 228 TYR A N 1
ATOM 1930 C CA . TYR A 1 228 ? -21.725 1.764 10.934 1.00 97.00 228 TYR A CA 1
ATOM 1931 C C . TYR A 1 228 ? -23.084 1.593 11.626 1.00 97.00 228 TYR A C 1
ATOM 1933 O O . TYR A 1 228 ? -23.312 0.595 12.301 1.00 97.00 228 TYR A O 1
ATOM 1941 N N . GLN A 1 229 ? -24.036 2.505 11.409 1.00 96.00 229 GLN A N 1
ATOM 1942 C CA . GLN A 1 229 ? -25.384 2.390 11.983 1.00 96.00 229 GLN A CA 1
ATOM 1943 C C . GLN A 1 229 ? -26.164 1.183 11.451 1.00 96.00 229 GLN A C 1
ATOM 1945 O O . GLN A 1 229 ? -26.977 0.595 12.170 1.00 96.00 229 GLN A O 1
ATOM 1950 N N . ALA A 1 230 ? -25.977 0.831 10.177 1.00 96.19 230 ALA A N 1
ATOM 1951 C CA . ALA A 1 230 ? -26.574 -0.373 9.609 1.00 96.19 230 ALA A CA 1
ATOM 1952 C C . ALA A 1 230 ? -25.960 -1.633 10.240 1.00 96.19 230 ALA A C 1
ATOM 1954 O O . ALA A 1 230 ? -26.700 -2.533 10.646 1.00 96.19 230 ALA A O 1
ATOM 1955 N N . PHE A 1 231 ? -24.633 -1.647 10.385 1.00 96.31 231 PHE A N 1
ATOM 1956 C CA . PHE A 1 231 ? -23.884 -2.716 11.035 1.00 96.31 231 PHE A CA 1
ATOM 1957 C C . PHE A 1 231 ? -24.294 -2.900 12.504 1.00 96.31 231 PHE A C 1
ATOM 1959 O O . PHE A 1 231 ? -24.656 -4.007 12.901 1.00 96.31 231 PHE A O 1
ATOM 1966 N N . GLU A 1 232 ? -24.335 -1.822 13.296 1.00 95.19 232 GLU A N 1
ATOM 1967 C CA . GLU A 1 232 ? -24.737 -1.850 14.711 1.00 95.19 232 GLU A CA 1
ATOM 1968 C C . GLU A 1 232 ? -26.121 -2.493 14.874 1.00 95.19 232 GLU A C 1
ATOM 1970 O O . GLU A 1 232 ? -26.279 -3.452 15.632 1.00 95.19 232 GLU A O 1
ATOM 1975 N N . LYS A 1 233 ? -27.116 -2.044 14.095 1.00 94.69 233 LYS A N 1
ATOM 1976 C CA . LYS A 1 233 ? -28.481 -2.600 14.135 1.00 94.69 233 LYS A CA 1
ATOM 1977 C C . LYS A 1 233 ? -28.515 -4.090 13.819 1.00 94.69 233 LYS A C 1
ATOM 1979 O O . LYS A 1 233 ? -29.271 -4.827 14.452 1.00 94.69 233 LYS A O 1
ATOM 1984 N N . GLN A 1 234 ? -27.743 -4.532 12.829 1.00 94.19 234 GLN A N 1
ATOM 1985 C CA . GLN A 1 234 ? -27.669 -5.945 12.478 1.00 94.19 234 GLN A CA 1
ATOM 1986 C C . GLN A 1 234 ? -27.061 -6.762 13.626 1.00 94.19 234 GLN A C 1
ATOM 1988 O O . GLN A 1 234 ? -27.631 -7.780 14.023 1.00 94.19 234 GLN A O 1
ATOM 1993 N N . ARG A 1 235 ? -25.953 -6.296 14.210 1.00 93.44 235 ARG A N 1
ATOM 1994 C CA . ARG A 1 235 ? -25.268 -6.988 15.311 1.00 93.44 235 ARG A CA 1
ATOM 1995 C C . ARG A 1 235 ? -26.109 -7.051 16.580 1.00 93.44 235 ARG A C 1
ATOM 1997 O O . ARG A 1 235 ? -26.168 -8.099 17.220 1.00 93.44 235 ARG A O 1
ATOM 2004 N N . GLU A 1 236 ? -26.832 -5.988 16.919 1.00 91.69 236 GLU A N 1
ATOM 2005 C CA . GLU A 1 236 ? -27.766 -6.003 18.050 1.00 91.69 236 GLU A CA 1
ATOM 2006 C C . GLU A 1 236 ? -28.901 -7.020 17.857 1.00 91.69 236 GLU A C 1
ATOM 2008 O O . GLU A 1 236 ? -29.275 -7.712 18.806 1.00 91.69 236 GLU A O 1
ATOM 2013 N N . GLN A 1 237 ? -29.426 -7.161 16.635 1.00 92.50 237 GLN A N 1
ATOM 2014 C CA . GLN A 1 237 ? -30.441 -8.174 16.319 1.00 92.50 237 GLN A CA 1
ATOM 2015 C C . GLN A 1 237 ? -29.896 -9.604 16.403 1.00 92.50 237 GLN A C 1
ATOM 2017 O O . GLN A 1 237 ? -30.639 -10.511 16.779 1.00 92.50 237 GLN A O 1
ATOM 2022 N N . GLU A 1 238 ? -28.631 -9.822 16.043 1.00 90.62 238 GLU A N 1
ATOM 2023 C CA . GLU A 1 238 ? -27.963 -11.123 16.162 1.00 90.62 238 GLU A CA 1
ATOM 2024 C C . GLU A 1 238 ? -27.724 -11.513 17.625 1.00 90.62 238 GLU A C 1
ATOM 2026 O O . GLU A 1 238 ? -27.917 -12.672 17.973 1.00 90.62 238 GLU A O 1
ATOM 2031 N N . ILE A 1 239 ? -27.373 -10.556 18.491 1.00 88.88 239 ILE A N 1
ATOM 2032 C CA . ILE A 1 239 ? -27.151 -10.793 19.931 1.00 88.88 239 ILE A CA 1
ATOM 2033 C C . ILE A 1 239 ? -28.465 -11.085 20.678 1.00 88.88 239 ILE A C 1
ATOM 2035 O O . ILE A 1 239 ? -28.460 -11.781 21.692 1.00 88.88 239 ILE A O 1
ATOM 2039 N N . GLN A 1 240 ? -29.592 -10.542 20.208 1.00 80.06 240 GLN A N 1
ATOM 2040 C CA . GLN A 1 240 ? -30.910 -10.728 20.832 1.00 80.06 240 GLN A CA 1
ATOM 2041 C C . GLN A 1 240 ? -31.614 -12.043 20.447 1.00 80.06 240 GLN A C 1
ATOM 2043 O O . GLN A 1 240 ? -32.642 -12.364 21.051 1.00 80.06 240 GLN A O 1
ATOM 2048 N N . LYS A 1 241 ? -31.112 -12.776 19.445 1.00 67.94 241 LYS A N 1
ATOM 2049 C CA . LYS A 1 241 ? -31.659 -14.066 18.986 1.00 67.94 241 LYS A CA 1
ATOM 2050 C C . LYS A 1 241 ? -31.045 -15.246 19.730 1.00 67.94 241 LYS A C 1
ATOM 2052 O O . LYS A 1 241 ? -31.813 -16.203 19.978 1.00 67.94 241 LYS A O 1
#